Protein AF-A0A388PFJ5-F1 (afdb_monomer_lite)

Secondary structure (DSSP, 8-state):
-PPPPTTEE--EEETTEEE--SEEEEEEE--STTHHHHHHHHHHHHHHHHHHHTTTS---EEEE---SHHHHHHHS-SS-HHHHHHHHHHS--EE---PPPTTSS---HHHHHHHHTT--EEEEEEE--TT---SSS-GGG-EEEEEEE-SSGGGG-----TT-HHHHHHHHHHHHH-HHHHTTS----S---------------------PPPPP-----

pLDDT: mean 80.48, std 22.98, range [27.3, 98.5]

Radius of gyration: 23.98 Å; chains: 1; bounding box: 59×56×64 Å

Sequence (221 aa):
MSTPPANAGRITIAHGKLTV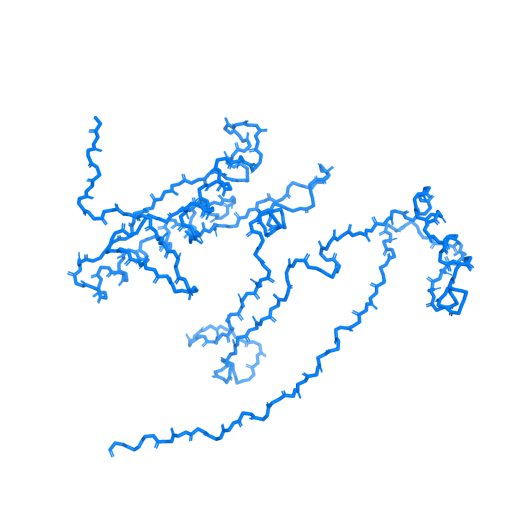PDRPIIPFIEGDGTGPDIWRASVRVLDAAVAKAYAGQRQIQWLEVLAGEKSYNKTQNWLPEETLTAFRDYLVGIKGPLTTPTGGGIRSLNVALRQQLDLYVCLRPVQWFVGVPSPVKNPGKVNMVIFRENTEDIYAGIDFEAGSEVALKTLEFIKTNFPKEFTKIPLRGGAAGHGRHRHQARVPPRFRASHPLGPPVRHRE

Foldseek 3Di:
DDDPPPFEDAWDDDPNDIDATLEAEAEEEQAPDCSVVVVVVVQVVVQVVSCVVVVNSHGYHYDYDDAAPRCCVPPVDRDDVVSLVVCQGRVHYYYGYHDDDPPDPDPDPVLVSCQSNVVQWDKDWDADDPPDDDPDPCRRVDTDIDIDGRHDDCSVVPFDQPPDPVVVVVLVVCCVPPVVVSVVQDDDDDDDDDDRDTRDDDDDDDDDPPDDDDDDDDDDD

Structure (mmCIF, N/CA/C/O backbone):
data_AF-A0A388PFJ5-F1
#
_entry.id   AF-A0A388PFJ5-F1
#
loop_
_atom_site.group_PDB
_atom_site.id
_atom_site.type_symbol
_atom_site.label_atom_id
_atom_site.label_alt_id
_atom_site.label_comp_id
_atom_site.label_asym_id
_atom_site.label_entity_id
_atom_site.label_seq_id
_atom_site.pdbx_PDB_ins_code
_atom_site.Cartn_x
_atom_site.Cartn_y
_atom_site.Cartn_z
_atom_site.occupancy
_atom_site.B_iso_or_equiv
_atom_site.auth_seq_id
_atom_site.auth_comp_id
_atom_site.auth_asym_id
_atom_site.auth_atom_id
_atom_site.pdbx_PDB_model_num
ATOM 1 N N . MET A 1 1 ? -7.009 22.425 20.798 1.00 35.47 1 MET A N 1
ATOM 2 C CA . MET A 1 1 ? -6.301 21.178 20.441 1.00 35.47 1 MET A CA 1
ATOM 3 C C . MET A 1 1 ? -7.131 20.029 20.989 1.00 35.47 1 MET A C 1
ATOM 5 O O . MET A 1 1 ? -7.310 19.972 22.196 1.00 35.47 1 MET A O 1
ATOM 9 N N . SER A 1 2 ? -7.755 19.225 20.123 1.00 36.50 2 SER A N 1
ATOM 10 C CA . SER A 1 2 ? -8.620 18.119 20.559 1.00 36.50 2 SER A CA 1
ATOM 11 C C . SER A 1 2 ? -7.755 17.012 21.147 1.00 36.50 2 SER A C 1
ATOM 13 O O . SER A 1 2 ? -6.903 16.470 20.447 1.00 36.50 2 SER A O 1
ATOM 15 N N . THR A 1 3 ? -7.959 16.689 22.420 1.00 36.31 3 THR A N 1
ATOM 16 C CA . THR A 1 3 ? -7.358 15.525 23.073 1.00 36.31 3 THR A CA 1
ATOM 17 C C . THR A 1 3 ? -7.678 14.271 22.247 1.00 36.31 3 THR A C 1
ATOM 19 O O . THR A 1 3 ? -8.839 14.105 21.857 1.00 36.31 3 THR A O 1
ATOM 22 N N . PRO A 1 4 ? -6.701 13.396 21.941 1.00 43.53 4 PRO A N 1
ATOM 23 C CA . PRO A 1 4 ? -6.988 12.129 21.280 1.00 43.53 4 PRO A CA 1
ATOM 24 C C . PRO A 1 4 ? -7.995 11.331 22.123 1.00 43.53 4 PRO A C 1
ATOM 26 O O . PRO A 1 4 ? -7.847 11.294 23.349 1.00 43.53 4 PRO A O 1
ATOM 29 N N . PRO A 1 5 ? -9.016 10.698 21.517 1.00 49.34 5 PRO A N 1
ATOM 30 C CA . PRO A 1 5 ? -9.918 9.830 22.259 1.00 49.34 5 PRO A CA 1
ATOM 31 C C . PRO A 1 5 ? -9.116 8.738 22.981 1.00 49.34 5 PRO A C 1
ATOM 33 O O . PRO A 1 5 ? -8.142 8.215 22.432 1.00 49.34 5 PRO A O 1
ATOM 36 N N . ALA A 1 6 ? -9.526 8.381 24.201 1.00 49.84 6 ALA A N 1
ATOM 37 C CA . ALA A 1 6 ? -8.869 7.342 24.993 1.00 49.84 6 ALA A CA 1
ATOM 38 C C . ALA A 1 6 ? -8.644 6.064 24.153 1.00 49.84 6 ALA A C 1
ATOM 40 O O . ALA A 1 6 ? -9.543 5.622 23.432 1.00 49.84 6 ALA A O 1
ATOM 41 N N . ASN A 1 7 ? -7.445 5.484 24.240 1.00 62.97 7 ASN A N 1
ATOM 42 C CA . ASN A 1 7 ? -7.002 4.262 23.548 1.00 62.97 7 ASN A CA 1
ATOM 43 C C . ASN A 1 7 ? -6.754 4.362 22.028 1.00 62.97 7 ASN A C 1
ATOM 45 O O . ASN A 1 7 ? -6.559 3.324 21.391 1.00 62.97 7 ASN A O 1
ATOM 49 N N . ALA A 1 8 ? -6.708 5.567 21.441 1.00 73.88 8 ALA A N 1
ATOM 50 C CA . ALA A 1 8 ? -6.121 5.750 20.112 1.00 73.88 8 ALA A CA 1
ATOM 51 C C . ALA A 1 8 ? -4.598 5.554 20.175 1.00 73.88 8 ALA A C 1
ATOM 53 O O . ALA A 1 8 ? -3.918 6.230 20.947 1.00 73.88 8 ALA A O 1
ATOM 54 N N . GLY A 1 9 ? -4.057 4.618 19.393 1.00 86.88 9 GLY A N 1
ATOM 55 C CA . GLY A 1 9 ? -2.653 4.229 19.517 1.00 86.88 9 GLY A CA 1
ATOM 56 C C . GLY A 1 9 ? -2.042 3.674 18.239 1.00 86.88 9 GLY A C 1
ATOM 57 O O . GLY A 1 9 ? -2.739 3.279 17.303 1.00 86.88 9 GLY A O 1
ATOM 58 N N . ARG A 1 10 ? -0.709 3.643 18.209 1.00 94.06 10 ARG A N 1
ATOM 59 C CA . ARG A 1 10 ? 0.057 3.014 17.128 1.00 94.06 10 ARG A CA 1
ATOM 60 C C . ARG A 1 10 ? 0.008 1.500 17.299 1.00 94.06 10 ARG A C 1
ATOM 62 O O . ARG A 1 10 ? -0.008 1.003 18.425 1.00 94.06 10 ARG A O 1
ATOM 69 N N . ILE A 1 11 ? 0.012 0.776 16.189 1.00 96.31 11 ILE A N 1
ATOM 70 C CA . ILE A 1 11 ? 0.283 -0.660 16.218 1.00 96.31 11 ILE A CA 1
ATOM 71 C C . ILE A 1 11 ? 1.762 -0.834 16.572 1.00 96.31 11 ILE A C 1
ATOM 73 O O . ILE A 1 11 ? 2.607 -0.105 16.058 1.00 96.31 11 ILE A O 1
ATOM 77 N N . THR A 1 12 ? 2.082 -1.782 17.449 1.00 96.19 12 THR A N 1
ATOM 78 C CA . THR A 1 12 ? 3.471 -2.110 17.801 1.00 96.19 12 THR A CA 1
ATOM 79 C C . THR A 1 12 ? 3.797 -3.544 17.413 1.00 96.19 12 THR A C 1
ATOM 81 O O . THR A 1 12 ? 2.905 -4.384 17.282 1.00 96.19 12 THR A O 1
ATOM 84 N N . ILE A 1 13 ? 5.083 -3.836 17.219 1.00 96.06 13 ILE A N 1
ATOM 85 C CA . ILE A 1 13 ? 5.574 -5.178 16.912 1.00 96.06 13 ILE A CA 1
ATOM 86 C C . ILE A 1 13 ? 6.648 -5.580 17.919 1.00 96.06 13 ILE A C 1
ATOM 88 O O . ILE A 1 13 ? 7.592 -4.835 18.164 1.00 96.06 13 ILE A O 1
ATOM 92 N N . ALA A 1 14 ? 6.503 -6.766 18.504 1.00 95.25 14 ALA A N 1
ATOM 93 C CA . ALA A 1 14 ? 7.510 -7.372 19.368 1.00 95.25 14 ALA A CA 1
ATOM 94 C C . ALA A 1 14 ? 7.580 -8.871 19.071 1.00 95.25 14 ALA A C 1
ATOM 96 O O . ALA A 1 14 ? 6.547 -9.528 18.948 1.00 95.25 14 ALA A O 1
ATOM 97 N N . HIS A 1 15 ? 8.792 -9.413 18.913 1.00 94.00 15 HIS A N 1
ATOM 98 C CA . HIS A 1 15 ? 9.021 -10.832 18.593 1.00 94.00 15 HIS A CA 1
ATOM 99 C C . HIS A 1 15 ? 8.186 -11.346 17.398 1.00 94.00 15 HIS A C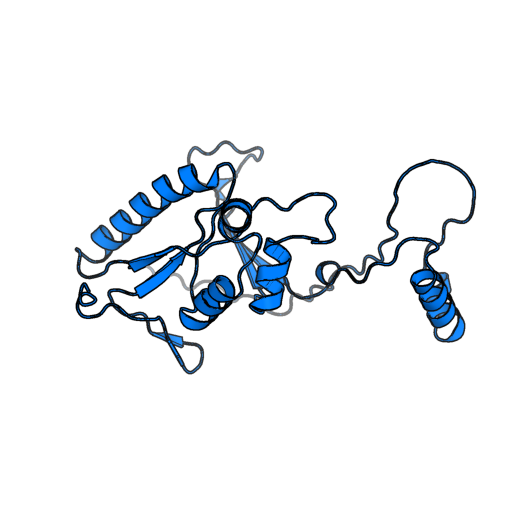 1
ATOM 101 O O . HIS A 1 15 ? 7.654 -12.452 17.427 1.00 94.00 15 HIS A O 1
ATOM 107 N N . GLY A 1 16 ? 8.019 -10.517 16.359 1.00 91.56 16 GLY A N 1
ATOM 108 C CA . GLY A 1 16 ? 7.239 -10.859 15.161 1.00 91.56 16 GLY A CA 1
ATOM 109 C C . GLY A 1 16 ? 5.715 -10.858 15.343 1.00 91.56 16 GLY A C 1
ATOM 110 O O . GLY A 1 16 ? 4.994 -11.190 14.405 1.00 91.56 16 GLY A O 1
ATOM 111 N N . LYS A 1 17 ? 5.201 -10.473 16.517 1.00 95.00 17 LYS A N 1
ATOM 112 C CA . LYS A 1 17 ? 3.765 -10.388 16.806 1.00 95.00 17 LYS A CA 1
ATOM 113 C C . LYS A 1 17 ? 3.315 -8.932 16.890 1.00 95.00 17 LYS A C 1
ATOM 115 O O . LYS A 1 17 ? 3.907 -8.135 17.617 1.00 95.00 17 LYS A O 1
ATOM 120 N N . LEU A 1 18 ? 2.244 -8.605 16.167 1.00 95.75 18 LEU A N 1
ATOM 121 C CA . LEU A 1 18 ? 1.601 -7.295 16.246 1.00 95.75 18 LEU A CA 1
ATOM 122 C C . LEU A 1 18 ? 0.723 -7.198 17.498 1.00 95.75 18 LEU A C 1
ATOM 124 O O . LEU A 1 18 ? -0.090 -8.085 17.767 1.00 95.75 18 LEU A O 1
ATOM 128 N N . THR A 1 19 ? 0.850 -6.087 18.216 1.00 96.31 19 THR A N 1
ATOM 129 C CA . THR A 1 19 ? -0.095 -5.657 19.248 1.00 96.31 19 THR A CA 1
ATOM 130 C C . THR A 1 19 ? -0.914 -4.506 18.679 1.00 96.31 19 THR A C 1
ATOM 132 O O . THR A 1 19 ? -0.376 -3.449 18.348 1.00 96.31 19 THR A O 1
ATOM 135 N N . VAL A 1 20 ? -2.220 -4.732 18.528 1.00 96.44 20 VAL A N 1
ATOM 136 C CA . VAL A 1 20 ? -3.152 -3.794 17.889 1.00 96.44 20 VAL A CA 1
ATOM 137 C C . VAL A 1 20 ? -4.098 -3.238 18.960 1.00 96.44 20 VAL A C 1
ATOM 139 O O . VAL A 1 20 ? -4.826 -4.032 19.562 1.00 96.44 20 VAL A O 1
ATOM 142 N N . PRO A 1 21 ? -4.098 -1.918 19.231 1.00 95.44 21 PRO A N 1
ATOM 143 C CA . PRO A 1 21 ? -5.043 -1.311 20.169 1.00 95.44 21 PRO A CA 1
ATOM 144 C C . PRO A 1 21 ? -6.471 -1.328 19.603 1.00 95.44 21 PRO A C 1
ATOM 146 O O . PRO A 1 21 ? -6.667 -1.531 18.408 1.00 95.44 21 PRO A O 1
ATOM 149 N N . ASP A 1 22 ? -7.480 -1.062 20.438 1.00 96.00 22 ASP A N 1
ATOM 150 C CA . ASP A 1 22 ? -8.883 -1.020 19.986 1.00 96.00 22 ASP A CA 1
ATOM 151 C C . ASP A 1 22 ? -9.168 0.130 19.011 1.00 96.00 22 ASP A C 1
ATOM 153 O O . ASP A 1 22 ? -10.103 0.051 18.206 1.00 96.00 22 ASP A O 1
ATOM 157 N N . ARG A 1 23 ? -8.348 1.189 19.067 1.00 96.31 23 ARG A N 1
ATOM 158 C CA . ARG A 1 23 ? -8.406 2.327 18.149 1.00 96.31 23 ARG A CA 1
ATOM 159 C C . ARG A 1 23 ? -7.079 2.547 17.414 1.00 96.31 23 ARG A C 1
ATOM 161 O O . ARG A 1 23 ? -6.369 3.509 17.713 1.00 96.31 23 ARG A O 1
ATOM 168 N N . PRO A 1 24 ? -6.688 1.654 16.488 1.00 97.12 24 PRO A N 1
ATOM 169 C CA . PRO A 1 24 ? -5.410 1.776 15.802 1.00 97.12 24 PRO A CA 1
ATOM 170 C C . PRO A 1 24 ? -5.425 2.961 14.839 1.00 97.12 24 PRO A C 1
ATOM 172 O O . PRO A 1 24 ? -6.398 3.160 14.109 1.00 97.12 24 PRO A O 1
ATOM 175 N N . ILE A 1 25 ? -4.332 3.722 14.818 1.00 97.69 25 ILE A N 1
ATOM 176 C CA . ILE A 1 25 ? -4.101 4.746 13.798 1.00 97.69 25 ILE A CA 1
ATOM 177 C C . ILE A 1 25 ? -3.496 4.077 12.563 1.00 97.69 25 ILE A C 1
ATOM 179 O O . ILE A 1 25 ? -2.449 3.438 12.663 1.00 97.69 25 ILE A O 1
ATOM 183 N N . ILE A 1 26 ? -4.155 4.224 11.412 1.00 98.12 26 ILE A N 1
ATOM 184 C CA . ILE A 1 26 ? -3.731 3.632 10.139 1.00 98.12 26 ILE A CA 1
ATOM 185 C C . ILE A 1 26 ? -3.555 4.748 9.104 1.00 98.12 26 ILE A C 1
ATOM 187 O O . ILE A 1 26 ? -4.548 5.365 8.696 1.00 98.12 26 ILE A O 1
ATOM 191 N N . PRO A 1 27 ? -2.313 5.012 8.658 1.00 98.12 27 PRO A N 1
ATOM 192 C CA . PRO A 1 27 ? -2.058 5.899 7.542 1.00 98.12 27 PRO A CA 1
ATOM 193 C C . PRO A 1 27 ? -2.727 5.408 6.260 1.00 98.12 27 PRO A C 1
ATOM 195 O O . PRO A 1 27 ? -2.650 4.222 5.917 1.00 98.12 27 PRO A O 1
ATOM 198 N N . PHE A 1 28 ? -3.340 6.325 5.518 1.00 98.38 28 PHE A N 1
ATOM 199 C CA . PHE A 1 28 ? -3.874 6.042 4.198 1.00 98.38 28 PHE A CA 1
ATOM 200 C C . PHE A 1 28 ? -3.444 7.082 3.167 1.00 98.38 28 PHE A C 1
ATOM 202 O O . PHE A 1 28 ? -3.400 8.277 3.449 1.00 98.38 28 PHE A O 1
ATOM 209 N N . ILE A 1 29 ? -3.180 6.619 1.946 1.00 97.88 29 ILE A N 1
ATOM 210 C CA . ILE A 1 29 ? -3.084 7.486 0.769 1.00 97.88 29 ILE A CA 1
ATOM 211 C C . ILE A 1 29 ? -4.380 7.341 -0.020 1.00 97.88 29 ILE A C 1
ATOM 213 O O . ILE A 1 29 ? -4.705 6.237 -0.457 1.00 97.88 29 ILE A O 1
ATOM 217 N N . GLU A 1 30 ? -5.098 8.441 -0.240 1.00 96.75 30 GLU A N 1
ATOM 218 C CA . GLU A 1 30 ? -6.344 8.450 -1.023 1.00 96.75 30 GLU A CA 1
ATOM 219 C C . GLU A 1 30 ? -6.137 7.908 -2.452 1.00 96.75 30 GLU A C 1
ATOM 221 O O . GLU A 1 30 ? -6.934 7.117 -2.958 1.00 96.75 30 GLU A O 1
ATOM 226 N N . GLY A 1 31 ? -5.001 8.258 -3.057 1.00 94.44 31 GLY A N 1
ATOM 227 C CA . GLY A 1 31 ? -4.626 7.875 -4.412 1.00 94.44 31 GLY A CA 1
ATOM 228 C C . GLY A 1 31 ? -5.047 8.898 -5.465 1.00 94.44 31 GLY A C 1
ATOM 229 O O . GLY A 1 31 ? -5.751 9.861 -5.178 1.00 94.44 31 GLY A O 1
ATOM 230 N N . ASP A 1 32 ? -4.607 8.661 -6.694 1.00 94.19 32 ASP A N 1
ATOM 231 C CA . ASP A 1 32 ? -4.832 9.519 -7.857 1.00 94.19 32 ASP A CA 1
ATOM 232 C C . ASP A 1 32 ? -5.930 8.938 -8.769 1.00 94.19 32 ASP A C 1
ATOM 234 O O . ASP A 1 32 ? -6.317 7.770 -8.644 1.00 94.19 32 ASP A O 1
ATOM 238 N N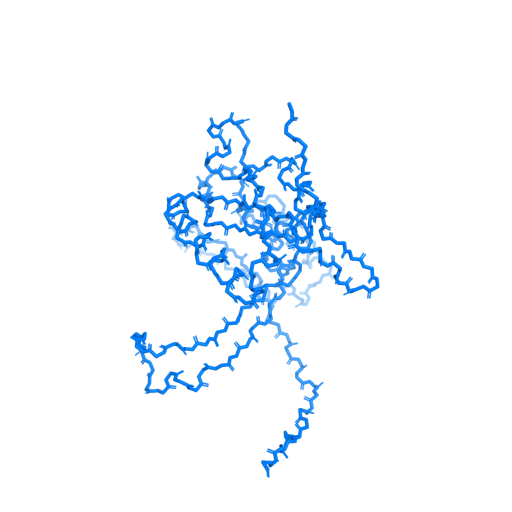 . GLY A 1 33 ? -6.433 9.730 -9.720 1.00 94.44 33 GLY A N 1
ATOM 239 C CA . GLY A 1 33 ? -7.456 9.286 -10.673 1.00 94.44 33 GLY A CA 1
ATOM 240 C C . GLY A 1 33 ? -8.727 8.798 -9.971 1.00 94.44 33 GLY A C 1
ATOM 241 O O . GLY A 1 33 ? -9.416 9.574 -9.319 1.00 94.44 33 GLY A O 1
ATOM 242 N N . THR A 1 34 ? -9.027 7.500 -10.063 1.00 95.75 34 THR A N 1
ATOM 243 C CA . THR A 1 34 ? -10.185 6.879 -9.388 1.00 95.75 34 THR A CA 1
ATOM 244 C C . THR A 1 34 ? -9.998 6.695 -7.875 1.00 95.75 34 THR A C 1
ATOM 246 O O . THR A 1 34 ? -10.890 6.170 -7.209 1.00 95.75 34 THR A O 1
ATOM 249 N N . GLY A 1 35 ? -8.837 7.058 -7.320 1.00 96.38 35 GLY A N 1
ATOM 250 C CA . GLY A 1 35 ? -8.496 6.889 -5.904 1.00 96.38 35 GLY A CA 1
ATOM 251 C C . GLY A 1 35 ? -9.524 7.473 -4.929 1.00 96.38 35 GLY A C 1
ATOM 252 O O . GLY A 1 35 ? -10.060 6.699 -4.134 1.00 96.38 35 GLY A O 1
ATOM 253 N N . PRO A 1 36 ? -9.886 8.767 -5.023 1.00 96.44 36 PRO A N 1
ATOM 254 C CA . PRO A 1 36 ? -10.851 9.394 -4.115 1.00 96.44 36 PRO A CA 1
ATOM 255 C C . PRO A 1 36 ? -12.219 8.700 -4.085 1.00 96.44 36 PRO A C 1
ATOM 257 O O . PRO A 1 36 ? -12.809 8.510 -3.018 1.00 96.44 36 PRO A O 1
ATOM 260 N N . ASP A 1 37 ? -12.713 8.248 -5.241 1.00 97.44 37 ASP A N 1
ATOM 261 C CA . ASP A 1 37 ? -13.984 7.525 -5.332 1.00 97.44 37 ASP A CA 1
ATOM 262 C C . ASP A 1 37 ? -13.920 6.159 -4.648 1.00 97.44 37 ASP A C 1
ATOM 264 O O . ASP A 1 37 ? -14.798 5.812 -3.849 1.00 97.44 37 ASP A O 1
ATOM 268 N N . ILE A 1 38 ? -12.853 5.403 -4.922 1.00 97.50 38 ILE A N 1
ATOM 269 C CA . ILE A 1 38 ? -12.622 4.086 -4.327 1.00 97.50 38 ILE A CA 1
ATOM 270 C C . ILE A 1 38 ? -12.417 4.219 -2.818 1.00 97.50 38 ILE A C 1
ATOM 272 O O . ILE A 1 38 ? -12.990 3.439 -2.056 1.00 97.50 38 ILE A O 1
ATOM 276 N N . TRP A 1 39 ? -11.637 5.202 -2.366 1.00 97.62 39 TRP A N 1
ATOM 277 C CA . TRP A 1 39 ? -11.345 5.416 -0.952 1.00 97.62 39 TRP A CA 1
ATOM 278 C C . TRP A 1 39 ? -12.607 5.762 -0.163 1.00 97.62 39 TRP A C 1
ATOM 280 O O . TRP A 1 39 ? -12.922 5.093 0.822 1.00 97.62 39 TRP A O 1
ATOM 290 N N . ARG A 1 40 ? -13.397 6.722 -0.653 1.00 97.44 40 ARG A N 1
ATOM 291 C CA . ARG A 1 40 ? -14.680 7.111 -0.053 1.00 97.44 40 ARG A CA 1
ATOM 292 C C . ARG A 1 40 ? -15.654 5.936 0.070 1.00 97.44 40 ARG A C 1
ATOM 294 O O . ARG A 1 40 ? -16.437 5.875 1.018 1.00 97.44 40 ARG A O 1
ATOM 301 N N . ALA A 1 41 ? -15.646 4.992 -0.870 1.00 98.06 41 ALA A N 1
ATOM 302 C CA . ALA A 1 41 ? -16.419 3.756 -0.744 1.00 98.06 41 ALA A CA 1
ATOM 303 C C . ALA A 1 41 ? -15.796 2.774 0.262 1.00 98.06 41 ALA A C 1
ATOM 305 O O . ALA A 1 41 ? -16.503 2.265 1.130 1.00 98.06 41 ALA A O 1
ATOM 306 N N . SER A 1 42 ? -14.485 2.557 0.177 1.00 97.94 42 SER A N 1
ATOM 307 C CA . SER A 1 42 ? -13.747 1.582 0.985 1.00 97.94 42 SER A CA 1
ATOM 308 C C . SER A 1 42 ? -13.802 1.903 2.476 1.00 97.94 42 SER A C 1
ATOM 310 O O . SER A 1 42 ? -14.126 1.022 3.268 1.00 97.94 42 SER A O 1
ATOM 312 N N . VAL A 1 43 ? -13.565 3.163 2.860 1.00 98.12 43 VAL A N 1
ATOM 313 C CA . VAL A 1 43 ? -13.561 3.596 4.267 1.00 98.12 43 VAL A CA 1
ATOM 314 C C . VAL A 1 43 ? -14.902 3.318 4.952 1.00 98.12 43 VAL A C 1
ATOM 316 O O . VAL A 1 43 ? -14.933 2.759 6.042 1.00 98.12 43 VAL A O 1
ATOM 319 N N . ARG A 1 44 ? -16.024 3.565 4.260 1.00 98.25 44 ARG A N 1
ATOM 320 C CA . ARG A 1 44 ? -17.376 3.289 4.780 1.00 98.25 44 ARG A CA 1
ATOM 321 C C . ARG A 1 44 ? -17.611 1.802 5.028 1.00 98.25 44 ARG A C 1
ATOM 323 O O . ARG A 1 44 ? -18.222 1.438 6.029 1.00 98.25 44 ARG A O 1
ATOM 330 N N . VAL A 1 45 ? -17.143 0.945 4.119 1.00 98.44 45 VAL A N 1
ATOM 331 C CA . VAL A 1 45 ? -17.273 -0.513 4.261 1.00 98.44 45 VAL A CA 1
ATOM 332 C C . VAL A 1 45 ? -16.398 -1.020 5.406 1.00 98.44 45 VAL A C 1
ATOM 334 O O . VAL A 1 45 ? -16.866 -1.823 6.210 1.00 98.44 45 VAL A O 1
ATOM 337 N N . LEU A 1 46 ? -15.156 -0.537 5.505 1.00 98.31 46 LEU A N 1
ATOM 338 C CA . LEU A 1 46 ? -14.218 -0.916 6.562 1.00 98.31 46 LEU A CA 1
ATOM 339 C C . LEU A 1 46 ? -14.733 -0.495 7.943 1.00 98.31 46 LEU A C 1
ATOM 341 O O . LEU A 1 46 ? -14.805 -1.333 8.841 1.00 98.31 46 LEU A O 1
ATOM 345 N N . ASP A 1 47 ? -15.166 0.756 8.094 1.00 98.19 47 ASP A N 1
ATOM 346 C CA . ASP A 1 47 ? -15.699 1.274 9.356 1.00 98.19 47 ASP A CA 1
ATOM 347 C C . ASP A 1 47 ? -16.958 0.509 9.785 1.00 98.19 47 ASP A C 1
ATOM 349 O O . ASP A 1 47 ? -17.064 0.082 10.937 1.00 98.19 47 ASP A O 1
ATOM 353 N N . ALA A 1 48 ? -17.887 0.256 8.855 1.00 98.50 48 ALA A N 1
ATOM 354 C CA . ALA A 1 48 ? -19.096 -0.515 9.138 1.00 98.50 48 ALA A CA 1
ATOM 355 C C . ALA A 1 48 ? -18.787 -1.975 9.510 1.00 98.50 48 ALA A C 1
ATOM 357 O O . ALA A 1 48 ? -19.414 -2.528 10.417 1.00 98.50 48 ALA A O 1
ATOM 358 N N . ALA A 1 49 ? -17.814 -2.604 8.842 1.00 98.50 49 ALA A N 1
ATOM 359 C CA . ALA A 1 49 ? -17.394 -3.968 9.143 1.00 98.50 49 ALA A CA 1
ATOM 360 C C . ALA A 1 49 ? -16.769 -4.074 10.541 1.00 98.50 49 ALA A C 1
ATOM 362 O O . ALA A 1 49 ? -17.128 -4.977 11.296 1.00 98.50 49 ALA A O 1
ATOM 363 N N . VAL A 1 50 ? -15.890 -3.136 10.911 1.00 97.94 50 VAL A N 1
ATOM 364 C CA . VAL A 1 50 ? -15.278 -3.078 12.248 1.00 97.94 50 VAL A CA 1
ATOM 365 C C . VAL A 1 50 ? -16.346 -2.820 13.311 1.00 97.94 50 VAL A C 1
ATOM 367 O O . VAL A 1 50 ? -16.438 -3.574 14.279 1.00 97.94 50 VAL A O 1
ATOM 370 N N . ALA A 1 51 ? -17.207 -1.819 13.111 1.00 97.50 51 ALA A N 1
ATOM 371 C CA . ALA A 1 51 ? -18.277 -1.507 14.054 1.00 97.50 51 ALA A CA 1
ATOM 372 C C . ALA A 1 51 ? -19.201 -2.713 14.288 1.00 97.50 51 ALA A C 1
ATOM 374 O O . ALA A 1 51 ? -19.524 -3.026 15.434 1.00 97.50 51 ALA A O 1
ATOM 375 N N . LYS A 1 52 ? -19.575 -3.430 13.219 1.00 98.06 52 LYS A N 1
ATOM 376 C CA . LYS A 1 52 ? -20.413 -4.633 13.303 1.00 98.06 52 LYS A CA 1
ATOM 377 C C . LYS A 1 52 ? -19.698 -5.800 13.986 1.00 98.06 52 LYS A C 1
ATOM 379 O O . LYS A 1 52 ? -20.292 -6.441 14.846 1.00 98.06 52 LYS A O 1
ATOM 384 N N . ALA A 1 53 ? -18.452 -6.087 13.611 1.00 98.06 53 ALA A N 1
ATOM 385 C CA . ALA A 1 53 ? -17.707 -7.237 14.126 1.00 98.06 53 ALA A CA 1
ATOM 386 C C . ALA A 1 53 ? -17.363 -7.107 15.617 1.00 98.06 53 ALA A C 1
ATOM 388 O O . ALA A 1 53 ? -17.304 -8.111 16.320 1.00 98.06 53 ALA A O 1
ATOM 389 N N . TYR A 1 54 ? -17.155 -5.878 16.094 1.00 96.31 54 TYR A N 1
ATOM 390 C CA . TYR A 1 54 ? -16.731 -5.600 17.467 1.00 96.31 54 TYR A CA 1
ATOM 391 C C . TYR A 1 54 ? -17.796 -4.872 18.295 1.00 96.31 54 TYR A C 1
ATOM 393 O O . TYR A 1 54 ? -17.464 -4.298 19.327 1.00 96.31 54 TYR A O 1
ATOM 401 N N . ALA A 1 55 ? -19.057 -4.848 17.846 1.00 96.38 55 ALA A N 1
ATOM 402 C CA . ALA A 1 55 ? -20.165 -4.165 18.526 1.00 96.38 55 ALA A CA 1
ATOM 403 C C . ALA A 1 55 ? -19.822 -2.721 18.965 1.00 96.38 55 ALA A C 1
ATOM 405 O O . ALA A 1 55 ? -20.150 -2.290 20.068 1.00 96.38 55 ALA A O 1
ATOM 406 N N . GLY A 1 56 ? -19.096 -1.987 18.115 1.00 92.06 56 GLY A N 1
ATOM 407 C CA . GLY A 1 56 ? -18.653 -0.611 18.371 1.00 92.06 56 GLY A CA 1
ATOM 408 C C . GLY A 1 56 ? -17.494 -0.444 19.364 1.00 92.06 56 GLY A C 1
ATOM 409 O O . GLY A 1 56 ? -17.061 0.683 19.593 1.00 92.06 56 GLY A O 1
ATOM 410 N N . GLN A 1 57 ? -16.951 -1.526 19.933 1.00 94.12 57 GLN A N 1
ATOM 411 C CA . GLN A 1 57 ? -15.822 -1.458 20.874 1.00 94.12 57 GLN A CA 1
ATOM 412 C C . GLN A 1 57 ? -14.505 -1.062 20.194 1.00 94.12 57 GLN A C 1
ATOM 414 O O . GLN A 1 57 ? -13.628 -0.483 20.833 1.00 94.12 57 GLN A O 1
ATOM 419 N N . ARG A 1 58 ? -14.372 -1.350 18.894 1.00 96.25 58 ARG A N 1
ATOM 420 C CA . ARG A 1 58 ? -13.193 -1.023 18.085 1.00 96.25 58 ARG A CA 1
ATOM 421 C C . ARG A 1 58 ? -13.527 -0.054 16.966 1.00 96.25 58 ARG A C 1
ATOM 423 O O . ARG A 1 58 ? -14.639 -0.066 16.443 1.00 96.25 58 ARG A O 1
ATOM 430 N N . GLN A 1 59 ? -12.544 0.756 16.581 1.00 97.06 59 GLN A N 1
ATOM 431 C CA . GLN A 1 59 ? -12.677 1.729 15.498 1.00 97.06 59 GLN A CA 1
ATOM 432 C C . GLN A 1 59 ? -11.311 2.082 14.913 1.00 97.06 59 GLN A C 1
ATOM 434 O O . GLN A 1 59 ? -10.399 2.406 15.659 1.00 97.06 59 GLN A O 1
ATOM 439 N N . ILE A 1 60 ? -11.168 2.116 13.592 1.00 97.19 60 ILE A N 1
ATOM 440 C CA . ILE A 1 60 ? -9.922 2.574 12.967 1.00 97.19 60 ILE A CA 1
ATOM 441 C C . ILE A 1 60 ? -9.862 4.107 12.993 1.00 97.19 60 ILE A C 1
ATOM 443 O O . ILE A 1 60 ? -10.847 4.780 12.700 1.00 97.19 60 ILE A O 1
ATOM 447 N N . GLN A 1 61 ? -8.702 4.659 13.346 1.00 97.44 61 GLN A N 1
ATOM 448 C CA . GLN A 1 61 ? -8.409 6.085 13.227 1.00 97.44 61 GLN A CA 1
ATOM 449 C C . GLN A 1 61 ? -7.594 6.313 11.953 1.00 97.44 61 GLN A C 1
ATOM 451 O O . GLN A 1 61 ? -6.423 5.948 11.868 1.00 97.44 61 GLN A O 1
ATOM 456 N N . TRP A 1 62 ? -8.222 6.885 10.933 1.00 97.62 62 TRP A N 1
ATOM 457 C CA . TRP A 1 62 ? -7.582 7.093 9.637 1.00 97.62 62 TRP A CA 1
ATOM 458 C C . TRP A 1 62 ? -6.693 8.340 9.657 1.00 97.62 62 TRP A C 1
ATOM 460 O O . TRP A 1 62 ? -7.160 9.432 9.973 1.00 97.62 62 TRP A O 1
ATOM 470 N N . LEU A 1 63 ? -5.419 8.182 9.293 1.00 97.06 63 LEU A N 1
ATOM 471 C CA . LEU A 1 63 ? -4.461 9.281 9.153 1.00 97.06 63 LEU A CA 1
ATOM 472 C C . LEU A 1 63 ? -4.159 9.501 7.670 1.00 97.06 63 LEU A C 1
ATOM 474 O O . LEU A 1 63 ? -3.511 8.672 7.042 1.00 97.06 63 LEU A O 1
ATOM 478 N N . GLU A 1 64 ? -4.621 10.601 7.086 1.00 97.38 64 GLU A N 1
ATOM 479 C CA . GLU A 1 64 ? -4.292 10.887 5.688 1.00 97.38 64 GLU A CA 1
ATOM 480 C C . GLU A 1 64 ? -2.805 11.242 5.547 1.00 97.38 64 GLU A C 1
ATOM 482 O O . GLU A 1 64 ? -2.293 12.108 6.256 1.00 97.38 64 GLU A O 1
ATOM 487 N N . VAL A 1 65 ? -2.127 10.600 4.596 1.00 97.44 65 VAL A N 1
ATOM 488 C CA . VAL A 1 65 ? -0.762 10.926 4.170 1.00 97.44 65 VAL A CA 1
ATOM 489 C C . VAL A 1 65 ? -0.721 11.134 2.655 1.00 97.44 65 VAL A C 1
ATOM 491 O O . VAL A 1 65 ? -1.527 10.579 1.905 1.00 97.44 65 VAL A O 1
ATOM 494 N N . LEU A 1 66 ? 0.204 11.973 2.186 1.00 95.25 66 LEU A N 1
ATOM 495 C CA . LEU A 1 66 ? 0.237 12.424 0.794 1.00 95.25 66 LEU A CA 1
ATOM 496 C C . LEU A 1 66 ? 1.224 11.600 -0.040 1.00 95.25 66 LEU A C 1
ATOM 498 O O . LEU A 1 66 ? 2.374 11.412 0.342 1.00 95.25 66 LEU A O 1
ATOM 502 N N . ALA A 1 67 ? 0.798 11.154 -1.216 1.00 94.50 67 ALA A N 1
ATOM 503 C CA . ALA A 1 67 ? 1.687 10.686 -2.276 1.00 94.50 67 ALA A CA 1
ATOM 504 C C . ALA A 1 67 ? 1.003 10.878 -3.634 1.00 94.50 67 ALA A C 1
ATOM 506 O O . ALA A 1 67 ? -0.211 11.075 -3.692 1.00 94.50 67 ALA A O 1
ATOM 507 N N . GLY A 1 68 ? 1.779 10.804 -4.712 1.00 92.75 68 GLY A N 1
ATOM 508 C CA . GLY A 1 68 ? 1.251 10.923 -6.067 1.00 92.75 68 GLY A CA 1
ATOM 509 C C . GLY A 1 68 ? 0.971 12.365 -6.476 1.00 92.75 68 GLY A C 1
ATOM 510 O O . GLY A 1 68 ? 1.586 13.309 -5.973 1.00 92.75 68 GLY A O 1
ATOM 511 N N . GLU A 1 69 ? 0.038 12.523 -7.406 1.00 92.81 69 GLU A N 1
ATOM 512 C CA . GLU A 1 69 ? -0.342 13.809 -7.994 1.00 92.81 69 GLU A CA 1
ATOM 513 C C . GLU A 1 69 ? -0.865 14.780 -6.929 1.00 92.81 69 GLU A C 1
ATOM 515 O O . GLU A 1 69 ? -0.463 15.945 -6.886 1.00 92.81 69 GLU A O 1
ATOM 520 N N . LYS A 1 70 ? -1.683 14.281 -5.991 1.00 93.38 70 LYS A N 1
ATOM 521 C CA . LYS A 1 70 ? -2.188 15.080 -4.863 1.00 93.38 70 LYS A CA 1
ATOM 522 C C . LYS A 1 70 ? -1.059 15.671 -4.018 1.00 93.38 70 LYS A C 1
ATOM 524 O O . LYS A 1 70 ? -1.174 16.801 -3.544 1.00 93.38 70 LYS A O 1
ATOM 529 N N . SER A 1 71 ? 0.016 14.909 -3.819 1.00 93.69 71 SER A N 1
ATOM 530 C CA . SER A 1 71 ? 1.192 15.385 -3.094 1.00 93.69 71 SER A CA 1
ATOM 531 C C . SER A 1 71 ? 1.950 16.425 -3.906 1.00 93.69 71 SER A C 1
ATOM 533 O O . SER A 1 71 ? 2.176 17.527 -3.415 1.00 93.69 71 SER A O 1
ATOM 535 N N . TYR A 1 72 ? 2.263 16.119 -5.166 1.00 91.88 72 TYR A N 1
ATOM 536 C CA . TYR A 1 72 ? 3.020 17.019 -6.030 1.00 91.88 72 TYR A CA 1
ATOM 537 C C . TYR A 1 72 ? 2.347 18.392 -6.168 1.00 91.88 72 TYR A C 1
ATOM 539 O O . TYR A 1 72 ? 2.995 19.417 -5.980 1.00 91.88 72 TYR A O 1
ATOM 547 N N . ASN A 1 73 ? 1.028 18.429 -6.360 1.00 92.25 73 ASN A N 1
ATOM 548 C CA . ASN A 1 73 ? 0.280 19.684 -6.467 1.00 92.25 73 ASN A CA 1
ATOM 549 C C . ASN A 1 73 ? 0.333 20.536 -5.186 1.00 92.25 73 ASN A C 1
ATOM 551 O O . ASN A 1 73 ? 0.250 21.760 -5.262 1.00 92.25 73 ASN A O 1
ATOM 555 N N . LYS A 1 74 ? 0.481 19.912 -4.010 1.00 93.12 74 LYS A N 1
ATOM 556 C CA . LYS A 1 74 ? 0.517 20.605 -2.712 1.00 93.12 74 LYS A CA 1
ATOM 557 C C . LYS A 1 74 ? 1.924 20.979 -2.255 1.00 93.12 74 LYS A C 1
ATOM 559 O O . LYS A 1 74 ? 2.104 22.037 -1.665 1.00 93.12 74 LYS A O 1
ATOM 564 N N . THR A 1 75 ? 2.897 20.099 -2.468 1.00 91.06 75 THR A N 1
ATOM 565 C CA . THR A 1 75 ? 4.232 20.186 -1.853 1.00 91.06 75 THR A CA 1
ATOM 566 C C . THR A 1 75 ? 5.363 20.224 -2.874 1.00 91.06 75 THR A C 1
ATOM 568 O O . THR A 1 75 ? 6.522 20.324 -2.486 1.00 91.06 75 THR A O 1
ATOM 571 N N . GLN A 1 76 ? 5.053 20.117 -4.172 1.00 91.31 76 GLN A N 1
ATOM 572 C CA . GLN A 1 76 ? 6.026 19.928 -5.256 1.00 91.31 76 GLN A CA 1
ATOM 573 C C . GLN A 1 76 ? 6.903 18.675 -5.080 1.00 91.31 76 GLN A C 1
ATOM 575 O O . GLN A 1 76 ? 7.936 18.526 -5.729 1.00 91.31 76 GLN A O 1
ATOM 580 N N . ASN A 1 77 ? 6.463 17.732 -4.240 1.00 89.69 77 ASN A N 1
ATOM 581 C CA . ASN A 1 77 ? 7.108 16.447 -4.017 1.00 89.69 77 ASN A CA 1
ATOM 582 C C . ASN A 1 77 ? 6.099 15.308 -4.225 1.00 89.69 77 ASN A C 1
ATOM 584 O O . ASN A 1 77 ? 5.018 15.301 -3.638 1.00 89.69 77 ASN A O 1
ATOM 588 N N . TRP A 1 78 ? 6.458 14.328 -5.054 1.00 90.94 78 TRP A N 1
ATOM 589 C CA . TRP A 1 78 ? 5.623 13.163 -5.358 1.00 90.94 78 TRP A CA 1
ATOM 590 C C . TRP A 1 78 ? 5.515 12.162 -4.201 1.00 90.94 78 TRP A C 1
ATOM 592 O O . TRP A 1 78 ? 4.501 11.471 -4.085 1.00 90.94 78 TRP A O 1
ATOM 602 N N . LEU A 1 79 ? 6.556 12.054 -3.373 1.00 92.62 79 LEU A N 1
ATOM 603 C CA . LEU A 1 79 ? 6.605 11.156 -2.221 1.00 92.62 79 LEU A CA 1
ATOM 604 C C . LEU A 1 79 ? 7.376 11.836 -1.079 1.00 92.62 79 LEU A C 1
ATOM 606 O O . LEU A 1 79 ? 8.598 11.712 -1.004 1.00 92.62 79 LEU A O 1
ATOM 610 N N . PRO A 1 80 ? 6.677 12.585 -0.214 1.00 93.69 80 PRO A N 1
ATOM 611 C CA . PRO A 1 80 ? 7.270 13.224 0.953 1.00 93.69 80 PRO A CA 1
ATOM 612 C C . PRO A 1 80 ? 7.815 12.198 1.955 1.00 93.69 80 PRO A C 1
ATOM 614 O O . PRO A 1 80 ? 7.235 11.122 2.135 1.00 93.69 80 PRO A O 1
ATOM 617 N N . GLU A 1 81 ? 8.910 12.539 2.638 1.00 94.75 81 GLU A N 1
ATOM 618 C CA . GLU A 1 81 ? 9.524 11.663 3.648 1.00 94.75 81 GLU A CA 1
ATOM 619 C C . GLU A 1 81 ? 8.601 11.479 4.860 1.00 94.75 81 GLU A C 1
ATOM 621 O O . GLU A 1 81 ? 8.616 10.435 5.510 1.00 94.75 81 GLU A O 1
ATOM 626 N N . GLU A 1 82 ? 7.725 12.447 5.131 1.00 95.12 82 GLU A N 1
ATOM 627 C CA . GLU A 1 82 ? 6.704 12.368 6.173 1.00 95.12 82 GLU A CA 1
ATOM 628 C C . GLU A 1 82 ? 5.761 11.179 5.945 1.00 95.12 82 GLU A C 1
ATOM 630 O O . GLU A 1 82 ? 5.376 10.498 6.896 1.00 95.12 82 GLU A O 1
ATOM 635 N N . THR A 1 83 ? 5.435 10.873 4.685 1.00 95.56 83 THR A N 1
ATOM 636 C CA . THR A 1 83 ? 4.596 9.723 4.320 1.00 95.56 83 THR A CA 1
ATOM 637 C C . THR A 1 83 ? 5.312 8.404 4.597 1.00 95.56 83 THR A C 1
ATOM 639 O O . THR A 1 83 ? 4.716 7.475 5.144 1.00 95.56 83 THR A O 1
ATOM 642 N N . LEU A 1 84 ? 6.603 8.316 4.267 1.00 96.06 84 LEU A N 1
ATOM 643 C CA . LEU A 1 84 ? 7.425 7.141 4.567 1.00 96.06 84 LEU A CA 1
ATOM 644 C C . LEU A 1 84 ? 7.597 6.953 6.076 1.00 96.06 84 LEU A C 1
ATOM 646 O O . LEU A 1 84 ? 7.440 5.843 6.581 1.00 96.06 84 LEU A O 1
ATOM 650 N N . THR A 1 85 ? 7.854 8.042 6.798 1.00 97.12 85 THR A N 1
ATOM 651 C CA . THR A 1 85 ? 7.968 8.059 8.260 1.00 97.12 85 THR A CA 1
ATOM 652 C C . THR A 1 85 ? 6.677 7.580 8.913 1.00 97.12 85 THR A C 1
ATOM 654 O O . THR A 1 85 ? 6.720 6.695 9.761 1.00 97.12 85 THR A O 1
ATOM 657 N N . ALA A 1 86 ? 5.514 8.061 8.462 1.00 96.38 86 ALA A N 1
ATOM 658 C CA . ALA A 1 86 ? 4.230 7.583 8.963 1.00 96.38 86 ALA A CA 1
ATOM 659 C C . ALA A 1 86 ? 4.043 6.073 8.732 1.00 96.38 86 ALA A C 1
ATOM 661 O O . ALA A 1 86 ? 3.662 5.354 9.653 1.00 96.38 86 ALA A O 1
ATOM 662 N N . PHE A 1 87 ? 4.343 5.549 7.540 1.00 96.94 87 PHE A N 1
ATOM 663 C CA . PHE A 1 87 ? 4.221 4.105 7.312 1.00 96.94 87 PHE A CA 1
ATOM 664 C C . PHE A 1 87 ? 5.176 3.272 8.179 1.00 96.94 87 PHE A C 1
ATOM 666 O O . PHE A 1 87 ? 4.775 2.203 8.638 1.00 96.94 87 PHE A O 1
ATOM 673 N N . ARG A 1 88 ? 6.395 3.758 8.454 1.00 95.94 88 ARG A N 1
ATOM 674 C CA . ARG A 1 88 ? 7.335 3.095 9.378 1.00 95.94 88 ARG A CA 1
ATOM 675 C C . ARG A 1 88 ? 6.834 3.128 10.824 1.00 95.94 88 ARG A C 1
ATOM 677 O O . ARG A 1 88 ? 6.863 2.102 11.494 1.00 95.94 88 ARG A O 1
ATOM 684 N N . ASP A 1 89 ? 6.322 4.268 11.279 1.00 95.69 89 ASP A N 1
ATOM 685 C CA . ASP A 1 89 ? 5.887 4.470 12.666 1.00 95.69 89 ASP A CA 1
ATOM 686 C C . ASP A 1 89 ? 4.588 3.736 13.019 1.00 95.69 89 ASP A C 1
ATOM 688 O O . ASP A 1 89 ? 4.409 3.308 14.161 1.00 95.69 89 ASP A O 1
ATOM 692 N N . TYR A 1 90 ? 3.661 3.622 12.065 1.00 96.38 90 TYR A N 1
ATOM 693 C CA . TYR A 1 90 ? 2.345 3.012 12.285 1.00 96.38 90 TYR A CA 1
ATOM 694 C C . TYR A 1 90 ? 2.251 1.557 11.799 1.00 96.38 90 TYR A C 1
ATOM 696 O O . TYR A 1 90 ? 1.240 0.904 12.062 1.00 96.38 90 TYR A O 1
ATOM 704 N N . LEU A 1 91 ? 3.301 1.035 11.145 1.00 96.12 91 LEU A N 1
ATOM 705 C CA . LEU A 1 91 ? 3.502 -0.344 10.658 1.00 96.12 91 LEU A CA 1
ATOM 706 C C . LEU A 1 91 ? 2.527 -0.847 9.582 1.00 96.12 91 LEU A C 1
ATOM 708 O O . LEU A 1 91 ? 2.909 -1.635 8.719 1.00 96.12 91 LEU A O 1
ATOM 712 N N . VAL A 1 92 ? 1.266 -0.430 9.634 1.00 97.31 92 VAL A N 1
ATOM 713 C CA . VAL A 1 92 ? 0.206 -0.844 8.717 1.00 97.31 92 VAL A CA 1
ATOM 714 C C . VAL A 1 92 ? -0.350 0.390 8.042 1.00 97.31 92 VAL A C 1
ATOM 716 O O . VAL A 1 92 ? -0.741 1.344 8.705 1.00 97.31 92 VAL A O 1
ATOM 719 N N . GLY A 1 93 ? -0.433 0.343 6.718 1.00 97.19 93 GLY A N 1
ATOM 720 C CA . GLY A 1 93 ? -0.982 1.419 5.917 1.00 97.19 93 GLY A CA 1
ATOM 721 C C . GLY A 1 93 ? -1.740 0.902 4.706 1.00 97.19 93 GLY A C 1
ATOM 722 O O . GLY A 1 93 ? -1.526 -0.224 4.254 1.00 97.19 93 GLY A O 1
ATOM 723 N N . ILE A 1 94 ? -2.626 1.734 4.171 1.00 97.88 94 ILE A N 1
ATOM 724 C CA . ILE A 1 94 ? -3.403 1.428 2.967 1.00 97.88 94 ILE A CA 1
ATOM 725 C C . ILE A 1 94 ? -3.202 2.523 1.923 1.00 97.88 94 ILE A C 1
ATOM 727 O O . ILE A 1 94 ? -2.996 3.687 2.250 1.00 97.88 94 ILE A O 1
ATOM 731 N N . LYS A 1 95 ? -3.232 2.174 0.639 1.00 97.25 95 LYS A N 1
ATOM 732 C CA . LYS A 1 95 ? -3.135 3.178 -0.421 1.00 97.25 95 LYS A CA 1
ATOM 733 C C . LYS A 1 95 ? -4.092 2.909 -1.570 1.00 97.25 95 LYS A C 1
ATOM 735 O O . LYS A 1 95 ? -4.280 1.762 -1.983 1.00 97.25 95 LYS A O 1
ATOM 740 N N . GLY A 1 96 ? -4.615 3.985 -2.137 1.00 96.56 96 GLY A N 1
ATOM 741 C CA . GLY A 1 96 ? -5.270 3.986 -3.433 1.00 96.56 96 GLY A CA 1
ATOM 742 C C . GLY A 1 96 ? -4.295 3.750 -4.599 1.00 96.56 96 GLY A C 1
ATOM 743 O O . GLY A 1 96 ? -3.094 3.496 -4.405 1.00 96.56 96 GLY A O 1
ATOM 744 N N . PRO A 1 97 ? -4.794 3.778 -5.844 1.00 95.31 97 PRO A N 1
ATOM 745 C CA . PRO A 1 97 ? -3.955 3.811 -7.041 1.00 95.31 97 PRO A CA 1
ATOM 746 C C . PRO A 1 97 ? -3.076 5.071 -7.055 1.00 95.31 97 PRO A C 1
ATOM 748 O O . PRO A 1 97 ? -3.481 6.106 -6.550 1.00 95.31 97 PRO A O 1
ATOM 751 N N . LEU A 1 98 ? -1.866 4.981 -7.611 1.00 93.81 98 LEU A N 1
ATOM 752 C CA . LEU A 1 98 ? -0.943 6.117 -7.725 1.00 93.81 98 LEU A CA 1
ATOM 753 C C . LEU A 1 98 ? -0.497 6.258 -9.172 1.00 93.81 98 LEU A C 1
ATOM 755 O O . LEU A 1 98 ? -0.033 5.276 -9.767 1.00 93.81 98 LEU A O 1
ATOM 759 N N . THR A 1 99 ? -0.600 7.468 -9.707 1.00 87.00 99 THR A N 1
ATOM 760 C CA . THR A 1 99 ? -0.135 7.798 -11.049 1.00 87.00 99 THR A CA 1
ATOM 761 C C . THR A 1 99 ? 1.385 7.899 -11.024 1.00 87.00 99 THR A C 1
ATOM 763 O O . THR A 1 99 ? 1.973 8.603 -10.209 1.00 87.00 99 THR A O 1
ATOM 766 N N . THR A 1 100 ? 2.055 7.156 -11.906 1.00 76.69 100 THR A N 1
ATOM 767 C CA . THR A 1 100 ? 3.499 7.315 -12.113 1.00 76.69 100 THR A CA 1
ATOM 768 C C . THR A 1 100 ? 3.706 8.236 -13.313 1.00 76.69 100 THR A C 1
ATOM 770 O O . THR A 1 100 ? 3.260 7.869 -14.402 1.00 76.69 100 THR A O 1
ATOM 773 N N . PRO A 1 101 ? 4.369 9.396 -13.156 1.00 70.00 101 PRO A N 1
ATOM 774 C CA . PRO A 1 101 ? 4.622 10.289 -14.278 1.00 70.00 101 PRO A CA 1
ATOM 775 C C . PRO A 1 101 ? 5.505 9.595 -15.323 1.00 70.00 101 PRO A C 1
ATOM 777 O O . PRO A 1 101 ? 6.551 9.025 -15.010 1.00 70.00 101 PRO A O 1
ATOM 780 N N . THR A 1 102 ? 5.093 9.638 -16.587 1.00 65.62 102 THR A N 1
ATOM 781 C CA . THR A 1 102 ? 5.881 9.109 -17.703 1.00 65.62 102 THR A CA 1
ATOM 782 C C . THR A 1 102 ? 6.955 10.114 -18.118 1.00 65.62 102 THR A C 1
ATOM 784 O O . THR A 1 102 ? 6.626 11.239 -18.478 1.00 65.62 102 THR A O 1
ATOM 787 N N . GLY A 1 103 ? 8.230 9.705 -18.123 1.00 54.06 103 GLY A N 1
ATOM 788 C CA . GLY A 1 103 ? 9.331 10.469 -18.739 1.00 54.06 103 GLY A CA 1
ATOM 789 C C . GLY A 1 103 ? 10.263 11.245 -17.797 1.00 54.06 103 GLY A C 1
ATOM 790 O O . GLY A 1 103 ? 11.227 11.824 -18.280 1.00 54.06 103 GLY A O 1
ATOM 791 N N . GLY A 1 104 ? 10.042 11.225 -16.476 1.00 54.69 104 GLY A N 1
ATOM 792 C CA . GLY A 1 104 ? 10.794 12.039 -15.501 1.00 54.69 104 GLY A CA 1
ATOM 793 C C . GLY A 1 104 ? 11.879 11.320 -14.685 1.00 54.69 104 GLY A C 1
ATOM 794 O O . GLY A 1 104 ? 12.168 11.740 -13.573 1.00 54.69 104 GLY A O 1
ATOM 795 N N . GLY A 1 105 ? 12.426 10.191 -15.150 1.00 55.59 105 GLY A N 1
ATOM 796 C CA . GLY A 1 105 ? 13.469 9.442 -14.421 1.00 55.59 105 GLY A CA 1
ATOM 797 C C . GLY A 1 105 ? 12.993 8.656 -13.184 1.00 55.59 105 GLY A C 1
ATOM 798 O O . GLY A 1 105 ? 13.675 7.729 -12.753 1.00 55.59 105 GLY A O 1
ATOM 799 N N . ILE A 1 106 ? 11.793 8.928 -12.660 1.00 59.00 106 ILE A N 1
ATOM 800 C CA . ILE A 1 106 ? 11.155 8.114 -11.615 1.00 59.00 106 ILE A CA 1
ATOM 801 C C . ILE A 1 106 ? 10.513 6.885 -12.268 1.00 59.00 106 ILE A C 1
ATOM 803 O O . ILE A 1 106 ? 9.569 7.001 -13.046 1.00 59.00 106 ILE A O 1
ATOM 807 N N . ARG A 1 107 ? 11.015 5.685 -11.950 1.00 63.47 107 ARG A N 1
ATOM 808 C CA . ARG A 1 107 ? 10.504 4.426 -12.528 1.00 63.47 107 ARG A CA 1
ATOM 809 C C . ARG A 1 107 ? 9.075 4.107 -12.113 1.00 63.47 107 ARG A C 1
ATOM 811 O O . ARG A 1 107 ? 8.279 3.702 -12.952 1.00 63.47 107 ARG A O 1
ATOM 818 N N . SER A 1 108 ? 8.771 4.223 -10.819 1.00 83.38 108 SER A N 1
ATOM 819 C CA . SER A 1 108 ? 7.422 4.060 -10.270 1.00 83.38 108 SER A CA 1
ATOM 820 C C . SER A 1 108 ? 7.374 4.435 -8.796 1.00 83.38 108 SER A C 1
ATOM 822 O O . SER A 1 108 ? 8.186 3.943 -8.014 1.00 83.38 108 SER A O 1
ATOM 824 N N . LEU A 1 109 ? 6.360 5.206 -8.394 1.00 88.94 109 LEU A N 1
ATOM 825 C CA . LEU A 1 109 ? 6.095 5.497 -6.980 1.00 88.94 109 LEU A CA 1
ATOM 826 C C . LEU A 1 109 ? 5.801 4.234 -6.166 1.00 88.94 109 LEU A C 1
ATOM 828 O O . LEU A 1 109 ? 6.221 4.115 -5.021 1.00 88.94 109 LEU A O 1
ATOM 832 N N . ASN A 1 110 ? 5.130 3.249 -6.769 1.00 90.19 110 ASN A N 1
ATOM 833 C CA . ASN A 1 110 ? 4.853 1.983 -6.094 1.00 90.19 110 ASN A CA 1
ATOM 834 C C . ASN A 1 110 ? 6.138 1.180 -5.850 1.00 90.19 110 ASN A C 1
ATOM 836 O O . ASN A 1 110 ? 6.236 0.500 -4.836 1.00 90.19 110 ASN A O 1
ATOM 840 N N . VAL A 1 111 ? 7.098 1.235 -6.780 1.00 87.06 111 VAL A N 1
ATOM 841 C CA . VAL A 1 111 ? 8.407 0.583 -6.613 1.00 87.06 111 VAL A CA 1
ATOM 842 C C . VAL A 1 111 ? 9.217 1.308 -5.542 1.00 87.06 111 VAL A C 1
ATOM 844 O O . VAL A 1 111 ? 9.726 0.645 -4.648 1.00 87.06 111 VAL A O 1
ATOM 847 N N . ALA A 1 112 ? 9.241 2.645 -5.567 1.00 88.12 112 ALA A N 1
ATOM 848 C CA . ALA A 1 112 ? 9.920 3.450 -4.552 1.00 88.12 112 ALA A CA 1
ATOM 849 C C . ALA A 1 112 ? 9.404 3.150 -3.136 1.00 88.12 112 ALA A C 1
ATOM 851 O O . ALA A 1 112 ? 10.197 2.822 -2.261 1.00 88.12 112 ALA A O 1
ATOM 852 N N . LEU A 1 113 ? 8.080 3.139 -2.934 1.00 91.69 113 LEU A N 1
ATOM 853 C CA . LEU A 1 113 ? 7.470 2.774 -1.649 1.00 91.69 113 LEU A CA 1
ATOM 854 C C . LEU A 1 113 ? 7.919 1.392 -1.160 1.00 91.69 113 LEU A C 1
ATOM 856 O O . LEU A 1 113 ? 8.249 1.232 0.008 1.00 91.69 113 LEU A O 1
ATOM 860 N N . ARG A 1 114 ? 7.948 0.389 -2.046 1.00 91.19 114 ARG A N 1
ATOM 861 C CA . ARG A 1 114 ? 8.354 -0.979 -1.683 1.00 91.19 114 ARG A CA 1
ATOM 862 C C . ARG A 1 114 ? 9.817 -1.055 -1.283 1.00 91.19 114 ARG A C 1
ATOM 864 O O . ARG A 1 114 ? 10.124 -1.728 -0.313 1.00 91.19 114 ARG A O 1
ATOM 871 N N . GLN A 1 115 ? 10.687 -0.368 -2.017 1.00 87.31 115 GLN A N 1
ATOM 872 C CA . GLN A 1 115 ? 12.122 -0.354 -1.747 1.00 87.31 115 GLN A CA 1
ATOM 873 C C . GLN A 1 115 ? 12.440 0.420 -0.461 1.00 87.31 115 GLN A C 1
ATOM 875 O O . GLN A 1 115 ? 13.174 -0.070 0.385 1.00 87.31 115 GLN A O 1
ATOM 880 N N . GLN A 1 116 ? 11.851 1.603 -0.272 1.00 91.12 116 GLN A N 1
ATOM 881 C CA . GLN A 1 116 ? 12.143 2.464 0.882 1.00 91.12 116 GLN A CA 1
ATOM 882 C C . GLN A 1 116 ? 11.525 1.980 2.201 1.00 91.12 116 GLN A C 1
ATOM 884 O O . GLN A 1 116 ? 11.983 2.387 3.272 1.00 91.12 116 GLN A O 1
ATOM 889 N N . LEU A 1 117 ? 10.476 1.156 2.129 1.00 93.06 117 LEU A N 1
ATOM 890 C CA . LEU A 1 117 ? 9.841 0.512 3.283 1.00 93.06 117 LEU A CA 1
ATOM 891 C C . LEU A 1 117 ? 10.242 -0.965 3.433 1.00 93.06 117 LEU A C 1
ATOM 893 O O . LEU A 1 117 ? 9.690 -1.641 4.295 1.00 93.06 117 LEU A O 1
ATOM 897 N N . ASP A 1 118 ? 11.157 -1.459 2.594 1.00 91.75 118 ASP A N 1
ATOM 898 C CA . ASP A 1 118 ? 11.628 -2.850 2.584 1.00 91.75 118 ASP A CA 1
ATOM 899 C C . ASP A 1 118 ? 10.487 -3.896 2.571 1.00 91.75 118 ASP A C 1
ATOM 901 O O . ASP A 1 118 ? 10.459 -4.887 3.300 1.00 91.75 118 ASP A O 1
ATOM 905 N N . LEU A 1 119 ? 9.474 -3.655 1.730 1.00 92.56 119 LEU A N 1
ATOM 906 C CA . LEU A 1 119 ? 8.306 -4.528 1.579 1.00 92.56 119 LEU A CA 1
ATOM 907 C C . LEU A 1 119 ? 8.610 -5.671 0.599 1.00 92.56 119 LEU A C 1
ATOM 909 O O . LEU A 1 119 ? 8.122 -5.688 -0.541 1.00 92.56 119 LEU A O 1
ATOM 913 N N . TYR A 1 120 ? 9.409 -6.632 1.062 1.00 90.50 120 TYR A N 1
ATOM 914 C CA . TYR A 1 120 ? 9.948 -7.742 0.265 1.00 90.50 120 TYR A CA 1
ATOM 915 C C . TYR A 1 120 ? 8.903 -8.762 -0.219 1.00 90.50 120 TYR A C 1
ATOM 917 O O . TYR A 1 120 ? 9.114 -9.421 -1.239 1.00 90.50 120 TYR A O 1
ATOM 925 N N . VAL A 1 121 ? 7.739 -8.874 0.437 1.00 93.31 121 VAL A N 1
ATOM 926 C CA . VAL A 1 121 ? 6.642 -9.756 -0.009 1.00 93.31 121 VAL A CA 1
ATOM 927 C C . VAL A 1 121 ? 5.527 -8.967 -0.686 1.00 93.31 121 VAL A C 1
ATOM 929 O O . VAL A 1 121 ? 4.869 -8.125 -0.079 1.00 93.31 121 VAL A O 1
ATOM 932 N N . CYS A 1 122 ? 5.209 -9.333 -1.926 1.00 93.94 122 CYS A N 1
ATOM 933 C CA . CYS A 1 122 ? 3.941 -9.007 -2.566 1.00 93.94 122 CYS A CA 1
ATOM 934 C C . CYS A 1 122 ? 2.979 -10.199 -2.437 1.00 93.94 122 CYS A C 1
ATOM 936 O O . CYS A 1 122 ? 3.077 -11.183 -3.175 1.00 93.94 122 CYS A O 1
ATOM 938 N N . LEU A 1 123 ? 2.039 -10.094 -1.495 1.00 95.81 123 LEU A N 1
ATOM 939 C CA . LEU A 1 123 ? 0.987 -11.082 -1.255 1.00 95.81 123 LEU A CA 1
ATOM 940 C C . LEU A 1 123 ? -0.237 -10.799 -2.136 1.00 95.81 123 LEU A C 1
ATOM 942 O O . LEU A 1 123 ? -0.753 -9.681 -2.139 1.00 95.81 123 LEU A O 1
ATOM 946 N N . ARG A 1 124 ? -0.724 -11.802 -2.877 1.00 97.38 124 ARG A N 1
ATOM 947 C CA . ARG A 1 124 ? -1.908 -11.677 -3.746 1.00 97.38 124 ARG A CA 1
ATOM 948 C C . ARG A 1 124 ? -2.882 -12.840 -3.530 1.00 97.38 124 ARG A C 1
ATOM 950 O O . ARG A 1 124 ? -2.733 -13.874 -4.187 1.00 97.38 124 ARG A O 1
ATOM 957 N N . PRO A 1 125 ? -3.868 -12.703 -2.627 1.00 96.75 125 PRO A N 1
ATOM 958 C CA . PRO A 1 125 ? -4.971 -13.653 -2.545 1.00 96.75 125 PRO A CA 1
ATOM 959 C C . PRO A 1 125 ? -5.846 -13.551 -3.802 1.00 96.75 125 PRO A C 1
ATOM 961 O O . PRO A 1 125 ? -6.205 -12.456 -4.233 1.00 96.75 125 PRO A O 1
ATOM 964 N N . VAL A 1 126 ? -6.182 -14.697 -4.391 1.00 96.88 126 VAL A N 1
ATOM 965 C CA . VAL A 1 126 ? -7.033 -14.810 -5.579 1.00 96.88 126 VAL A CA 1
ATOM 966 C C . VAL A 1 126 ? -8.133 -15.820 -5.284 1.00 96.88 126 VAL A C 1
ATOM 968 O O . VAL A 1 126 ? -7.884 -17.020 -5.161 1.00 96.88 126 VAL A O 1
ATOM 971 N N . GLN A 1 127 ? -9.359 -15.315 -5.195 1.00 96.88 127 GLN A N 1
ATOM 972 C CA . GLN A 1 127 ? -10.571 -16.112 -5.063 1.00 96.88 127 GLN A CA 1
ATOM 973 C C . GLN A 1 127 ? -11.649 -15.569 -5.997 1.00 96.88 127 GLN A C 1
ATOM 975 O O . GLN A 1 127 ? -11.663 -14.375 -6.311 1.00 96.88 127 GLN A O 1
ATOM 980 N N . TRP A 1 128 ? -12.544 -16.440 -6.446 1.00 97.38 128 TRP A N 1
ATOM 981 C CA . TRP A 1 128 ? -13.702 -16.029 -7.230 1.00 97.38 128 TRP A CA 1
ATOM 982 C C . TRP A 1 128 ? -14.908 -15.757 -6.328 1.00 97.38 128 TRP A C 1
ATOM 984 O O . TRP A 1 128 ? -15.193 -16.530 -5.416 1.00 97.38 128 TRP A O 1
ATOM 994 N N . PHE A 1 129 ? -15.639 -14.680 -6.616 1.00 95.62 129 PHE A N 1
ATOM 995 C CA . PHE A 1 129 ? -16.877 -14.329 -5.925 1.00 95.62 129 PHE A CA 1
ATOM 996 C C . PHE A 1 129 ? -18.086 -14.660 -6.799 1.00 95.62 129 PHE A C 1
ATOM 998 O O . PHE A 1 129 ? -18.084 -14.401 -8.005 1.00 95.62 129 PHE A O 1
ATOM 1005 N N . VAL A 1 130 ? -19.131 -15.211 -6.178 1.00 95.88 130 VAL A N 1
ATOM 1006 C CA . VAL A 1 130 ? -20.374 -15.589 -6.861 1.00 95.88 130 VAL A CA 1
ATOM 1007 C C . VAL A 1 130 ? -20.962 -14.382 -7.597 1.00 95.88 130 VAL A C 1
ATOM 1009 O O . VAL A 1 130 ? -21.104 -13.307 -7.023 1.00 95.88 130 VAL A O 1
ATOM 1012 N N . GLY A 1 131 ? -21.294 -14.565 -8.878 1.00 95.44 131 GLY A N 1
ATOM 1013 C CA . GLY A 1 131 ? -21.859 -13.520 -9.739 1.00 95.44 131 GLY A CA 1
ATOM 1014 C C . GLY A 1 131 ? -20.832 -12.701 -10.529 1.00 95.44 131 GLY A C 1
ATOM 1015 O O . GLY A 1 131 ? -21.218 -12.001 -11.461 1.00 95.44 131 GLY A O 1
ATOM 1016 N N . VAL A 1 132 ? -19.530 -12.814 -10.234 1.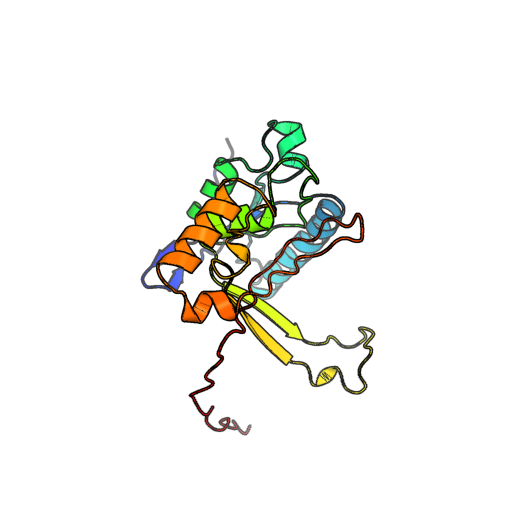00 96.06 132 VAL A N 1
ATOM 1017 C CA . VAL A 1 132 ? -18.489 -12.143 -11.030 1.00 96.06 132 VAL A CA 1
ATOM 1018 C C . VAL A 1 132 ? -18.284 -12.899 -12.351 1.00 96.06 132 VAL A C 1
ATOM 1020 O O . VAL A 1 132 ? -18.016 -14.107 -12.314 1.00 96.06 132 VAL A O 1
ATOM 1023 N N . PRO A 1 133 ? -18.376 -12.237 -13.523 1.00 96.44 133 PRO A N 1
AT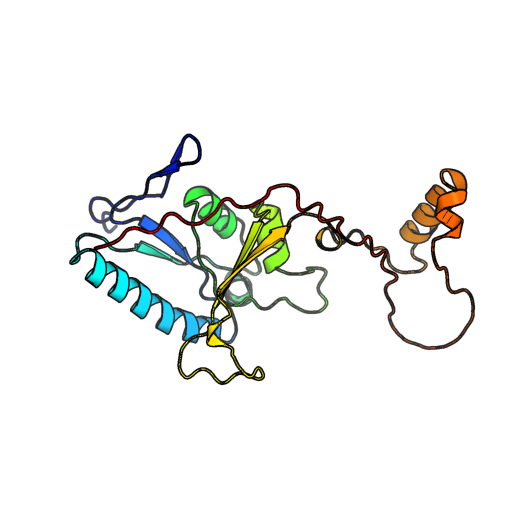OM 1024 C CA . PRO A 1 133 ? -18.179 -12.898 -14.810 1.00 96.44 133 PRO A CA 1
ATOM 1025 C C . PRO A 1 133 ? -16.776 -13.503 -14.898 1.00 96.44 133 PRO A C 1
ATOM 1027 O O . PRO A 1 133 ? -15.795 -12.912 -14.444 1.00 96.44 133 PRO A O 1
ATOM 1030 N N . SER A 1 134 ? -16.676 -14.696 -15.483 1.00 96.38 134 SER A N 1
ATOM 1031 C CA . SER A 1 134 ? -15.411 -15.418 -15.587 1.00 96.38 134 SER A CA 1
ATOM 1032 C C . SER A 1 134 ? -15.232 -16.059 -16.961 1.00 96.38 134 SER A C 1
ATOM 1034 O O . SER A 1 134 ? -16.192 -16.613 -17.495 1.00 96.38 134 SER A O 1
ATOM 1036 N N . PRO A 1 135 ? -14.009 -16.041 -17.525 1.00 96.19 135 PRO A N 1
ATOM 1037 C CA . PRO A 1 135 ? -13.720 -16.701 -18.795 1.00 96.19 135 PRO A CA 1
ATOM 1038 C C . PRO A 1 135 ? -13.531 -18.223 -18.666 1.00 96.19 135 PRO A C 1
ATOM 1040 O O . PRO A 1 135 ? -13.430 -18.911 -19.679 1.00 96.19 135 PRO A O 1
ATOM 1043 N N . VAL A 1 136 ? -13.439 -18.770 -17.447 1.00 96.06 136 VAL A N 1
ATOM 1044 C CA . VAL A 1 136 ? -13.227 -20.209 -17.216 1.00 96.06 136 VAL A CA 1
ATOM 1045 C C . VAL A 1 136 ? -14.524 -20.912 -16.824 1.00 96.06 136 VAL A C 1
ATOM 1047 O O . VAL A 1 136 ? -15.394 -20.323 -16.195 1.00 96.06 136 VAL A O 1
ATOM 1050 N N . LYS A 1 137 ? -14.631 -22.210 -17.140 1.00 94.50 137 LYS A N 1
ATOM 1051 C CA . LYS A 1 137 ? -15.847 -23.003 -16.874 1.00 94.50 137 LYS A CA 1
ATOM 1052 C C . LYS A 1 137 ? -16.175 -23.153 -15.384 1.00 94.50 137 LYS A C 1
ATOM 1054 O O . LYS A 1 137 ? -17.340 -23.165 -15.021 1.00 94.50 137 LYS A O 1
ATOM 1059 N N . ASN A 1 138 ? -15.156 -23.303 -14.532 1.00 95.06 138 ASN A N 1
ATOM 1060 C CA . ASN A 1 138 ? -15.322 -23.625 -13.108 1.00 95.06 138 ASN A CA 1
ATOM 1061 C C . ASN A 1 138 ? -14.533 -22.656 -12.207 1.00 95.06 138 ASN A C 1
ATOM 1063 O O . ASN A 1 138 ? -13.573 -23.078 -11.555 1.00 95.06 138 ASN A O 1
ATOM 1067 N N . PRO A 1 139 ? -14.895 -21.362 -12.158 1.00 95.69 139 PRO A N 1
ATOM 1068 C CA . PRO A 1 139 ? -14.119 -20.360 -11.430 1.00 95.69 139 PRO A CA 1
ATOM 1069 C C . PRO A 1 139 ? -14.192 -20.524 -9.908 1.00 95.69 139 PRO A C 1
ATOM 1071 O O . PRO A 1 139 ? -13.236 -20.186 -9.221 1.00 95.69 139 PRO A O 1
ATOM 1074 N N . GLY A 1 140 ? -15.258 -21.135 -9.377 1.00 95.56 140 GLY A N 1
ATOM 1075 C CA . GLY A 1 140 ? -15.410 -21.395 -7.939 1.00 95.56 140 GLY A CA 1
ATOM 1076 C C . GLY A 1 140 ? -14.364 -22.340 -7.334 1.00 95.56 140 GLY A C 1
ATOM 1077 O O . GLY A 1 140 ? -14.269 -22.440 -6.118 1.00 95.56 140 GLY A O 1
ATOM 1078 N N . LYS A 1 141 ? -13.551 -23.016 -8.157 1.00 95.25 141 LYS A N 1
ATOM 1079 C CA . LYS A 1 141 ? -12.409 -23.818 -7.685 1.00 95.25 141 LYS A CA 1
ATOM 1080 C C . LYS A 1 141 ? -11.155 -22.979 -7.412 1.00 95.25 141 LYS A C 1
ATOM 1082 O O . LYS A 1 141 ? -10.165 -23.511 -6.919 1.00 95.25 141 LYS A O 1
ATOM 1087 N N . VAL A 1 142 ? -11.165 -21.693 -7.763 1.00 95.50 142 VAL A N 1
ATOM 1088 C CA . VAL A 1 142 ? -10.038 -20.788 -7.541 1.00 95.50 142 VAL A CA 1
ATOM 1089 C C . VAL A 1 142 ? -10.095 -20.259 -6.112 1.00 95.50 142 VAL A C 1
ATOM 1091 O O . VAL A 1 142 ? -10.921 -19.409 -5.788 1.00 95.50 142 VAL A O 1
ATOM 1094 N N . ASN A 1 143 ? -9.191 -20.761 -5.276 1.00 95.88 143 ASN A N 1
ATOM 1095 C CA . ASN A 1 143 ? -8.885 -20.222 -3.957 1.00 95.88 143 ASN A CA 1
ATOM 1096 C C . ASN A 1 143 ? -7.396 -20.458 -3.684 1.00 95.88 143 ASN A C 1
ATOM 1098 O O . ASN A 1 143 ? -6.989 -21.554 -3.300 1.00 95.88 143 ASN A O 1
ATOM 1102 N N . MET A 1 144 ? -6.569 -19.460 -3.984 1.00 96.38 144 MET A N 1
ATOM 1103 C CA . MET A 1 144 ? -5.117 -19.556 -3.851 1.00 96.38 144 MET A CA 1
ATOM 1104 C C . MET A 1 144 ? -4.516 -18.237 -3.375 1.00 96.38 144 MET A C 1
ATOM 1106 O O . MET A 1 144 ? -5.094 -17.167 -3.563 1.00 96.38 144 MET A O 1
ATOM 1110 N N . VAL A 1 145 ? -3.319 -18.307 -2.800 1.00 97.25 145 VAL A N 1
ATOM 1111 C CA . VAL A 1 145 ? -2.552 -17.132 -2.380 1.00 97.25 145 VAL A CA 1
ATOM 1112 C C . VAL A 1 145 ? -1.193 -17.169 -3.061 1.00 97.25 145 VAL A C 1
ATOM 1114 O O . VAL A 1 145 ? -0.449 -18.136 -2.921 1.00 97.25 145 VAL A O 1
ATOM 1117 N N . ILE A 1 146 ? -0.877 -16.118 -3.815 1.00 95.50 146 ILE A N 1
ATOM 1118 C CA . ILE A 1 146 ? 0.403 -15.986 -4.510 1.00 95.50 146 ILE A CA 1
ATOM 1119 C C . ILE A 1 146 ? 1.347 -15.167 -3.632 1.00 95.50 146 ILE A C 1
ATOM 1121 O O . ILE A 1 146 ? 1.030 -14.035 -3.260 1.00 95.50 146 ILE A O 1
ATOM 1125 N N . PHE A 1 147 ? 2.518 -15.731 -3.351 1.00 93.75 147 PHE A N 1
ATOM 1126 C CA . PHE A 1 147 ? 3.638 -15.040 -2.723 1.00 93.75 147 PHE A CA 1
ATOM 1127 C C . PHE A 1 147 ? 4.658 -14.709 -3.804 1.00 93.75 147 PHE A C 1
ATOM 1129 O O . PHE A 1 147 ? 5.151 -15.601 -4.496 1.00 93.75 147 PHE A O 1
ATOM 1136 N N . ARG A 1 148 ? 4.948 -13.421 -3.969 1.00 91.50 148 ARG A N 1
ATOM 1137 C CA . ARG A 1 148 ? 5.930 -12.938 -4.933 1.00 91.50 148 ARG A CA 1
ATOM 1138 C C . ARG A 1 148 ? 6.975 -12.092 -4.217 1.00 91.50 148 ARG A C 1
ATOM 1140 O O . ARG A 1 148 ? 6.610 -11.157 -3.511 1.00 91.50 148 ARG A O 1
ATOM 1147 N N . GLU A 1 149 ? 8.242 -12.409 -4.435 1.00 86.25 149 GLU A N 1
ATOM 1148 C CA . GLU A 1 149 ? 9.376 -11.573 -4.031 1.00 86.25 149 GLU A CA 1
ATOM 1149 C C . GLU A 1 149 ? 9.326 -10.228 -4.797 1.00 86.25 149 GLU A C 1
ATOM 1151 O O . GLU A 1 149 ? 8.839 -10.170 -5.934 1.00 86.25 149 GLU A O 1
ATOM 1156 N N . ASN A 1 150 ? 9.660 -9.124 -4.124 1.00 81.06 150 ASN A N 1
ATOM 1157 C CA . ASN A 1 150 ? 9.296 -7.768 -4.553 1.00 81.06 150 ASN A CA 1
ATOM 1158 C C . ASN A 1 150 ? 10.422 -6.727 -4.391 1.00 81.06 150 ASN A C 1
ATOM 1160 O O . ASN A 1 150 ? 10.209 -5.553 -4.707 1.00 81.06 150 ASN A O 1
ATOM 1164 N N . THR A 1 151 ? 11.587 -7.149 -3.904 1.00 64.19 151 THR A N 1
ATOM 1165 C CA . THR A 1 151 ? 12.784 -6.339 -3.638 1.00 64.19 151 THR A CA 1
ATOM 1166 C C . THR A 1 151 ? 13.914 -6.588 -4.641 1.00 64.19 151 THR A C 1
ATOM 1168 O O . THR A 1 151 ? 14.686 -5.667 -4.903 1.00 64.19 151 THR A O 1
ATOM 1171 N N . GLU A 1 152 ? 13.985 -7.768 -5.260 1.00 68.88 152 GLU A N 1
ATOM 1172 C CA . GLU A 1 152 ? 15.085 -8.185 -6.135 1.00 68.88 152 GLU A CA 1
ATOM 1173 C C . GLU A 1 152 ? 14.641 -8.425 -7.599 1.00 68.88 152 GLU A C 1
ATOM 1175 O O . GLU A 1 152 ? 13.694 -7.815 -8.111 1.00 68.88 152 GLU A O 1
ATOM 1180 N N . ASP A 1 153 ? 15.387 -9.284 -8.308 1.00 66.31 153 ASP A N 1
ATOM 1181 C CA . ASP A 1 153 ? 15.178 -9.668 -9.706 1.00 66.31 153 ASP A CA 1
ATOM 1182 C C . ASP A 1 153 ? 15.223 -8.443 -10.650 1.00 66.31 153 ASP A C 1
ATOM 1184 O O . ASP A 1 153 ? 15.826 -7.404 -10.359 1.00 66.31 153 ASP A O 1
ATOM 1188 N N . ILE A 1 154 ? 14.565 -8.529 -11.804 1.00 65.81 154 ILE A N 1
ATOM 1189 C CA . ILE A 1 154 ? 14.408 -7.428 -12.761 1.00 65.81 154 ILE A CA 1
ATOM 1190 C C . ILE A 1 154 ? 13.809 -6.142 -12.150 1.00 65.81 154 ILE A C 1
ATOM 1192 O O . ILE A 1 154 ? 13.862 -5.090 -12.787 1.00 65.81 154 ILE A O 1
ATOM 1196 N N . TYR A 1 155 ? 13.244 -6.179 -10.933 1.00 63.66 155 TYR A N 1
ATOM 1197 C CA . TYR A 1 155 ? 12.712 -4.990 -10.254 1.00 63.66 155 TYR A CA 1
ATOM 1198 C C . TYR A 1 155 ? 13.777 -4.126 -9.582 1.00 63.66 155 TYR A C 1
ATOM 1200 O O . TYR A 1 155 ? 13.510 -2.943 -9.356 1.00 63.66 155 TYR A O 1
ATOM 1208 N N . ALA A 1 156 ? 14.994 -4.640 -9.370 1.00 64.25 156 ALA A N 1
ATOM 1209 C CA . ALA A 1 156 ? 16.148 -3.794 -9.052 1.00 64.25 156 ALA A CA 1
ATOM 1210 C C . ALA A 1 156 ? 16.403 -2.771 -10.179 1.00 64.25 156 ALA A C 1
ATOM 1212 O O . ALA A 1 156 ? 16.912 -1.670 -9.957 1.00 64.25 156 ALA A O 1
ATOM 1213 N N . GLY A 1 157 ? 16.001 -3.132 -11.405 1.00 65.75 157 GLY A N 1
ATOM 1214 C CA . GLY A 1 157 ? 16.178 -2.363 -12.627 1.00 65.75 157 GLY A CA 1
ATOM 1215 C C . GLY A 1 157 ? 17.635 -1.946 -12.822 1.00 65.75 157 GLY A C 1
ATOM 1216 O O . GLY A 1 157 ? 17.958 -0.799 -13.122 1.00 65.75 157 GLY A O 1
ATOM 1217 N N . ILE A 1 158 ? 18.551 -2.877 -12.624 1.00 71.25 158 ILE A N 1
ATOM 1218 C CA . ILE A 1 158 ? 19.922 -2.700 -13.080 1.00 71.25 158 ILE A CA 1
ATOM 1219 C C . ILE A 1 158 ? 19.900 -3.017 -14.579 1.00 71.25 158 ILE A C 1
ATOM 1221 O O . ILE A 1 158 ? 20.154 -4.139 -14.999 1.00 71.25 158 ILE A O 1
ATOM 1225 N N . ASP A 1 159 ? 19.500 -2.020 -15.366 1.00 74.81 159 ASP A N 1
ATOM 1226 C CA . ASP A 1 159 ? 19.418 -2.073 -16.823 1.00 74.81 159 ASP A CA 1
ATOM 1227 C C . ASP A 1 159 ? 20.239 -0.918 -17.395 1.00 74.81 159 ASP A C 1
ATOM 1229 O O . ASP A 1 159 ? 20.090 0.229 -16.961 1.00 74.81 159 ASP A O 1
ATOM 1233 N N . PHE A 1 160 ? 21.046 -1.203 -18.414 1.00 80.75 160 PHE A N 1
ATOM 1234 C CA . PHE A 1 160 ? 21.802 -0.191 -19.143 1.00 80.75 160 PHE A CA 1
ATOM 1235 C C . PHE A 1 160 ? 21.224 -0.007 -20.542 1.00 80.75 160 PHE A C 1
ATOM 1237 O O . PHE A 1 160 ? 20.801 -0.964 -21.193 1.00 80.75 160 PHE A O 1
ATOM 1244 N N . GLU A 1 161 ? 21.201 1.236 -21.013 1.00 80.75 161 GLU A N 1
ATOM 1245 C CA . GLU A 1 161 ? 20.817 1.521 -22.390 1.00 80.75 161 GLU A CA 1
ATOM 1246 C C . GLU A 1 161 ? 21.827 0.889 -23.354 1.00 80.75 161 GLU A C 1
ATOM 1248 O O . GLU A 1 161 ? 23.040 0.924 -23.118 1.00 80.75 161 GLU A O 1
ATOM 1253 N N . ALA A 1 162 ? 21.327 0.286 -24.433 1.00 81.31 162 ALA A N 1
ATOM 1254 C CA . ALA A 1 162 ? 22.171 -0.364 -25.425 1.00 81.31 162 ALA A CA 1
ATOM 1255 C C . ALA A 1 162 ? 23.150 0.652 -26.036 1.00 81.31 162 ALA A C 1
ATOM 1257 O O . ALA A 1 162 ? 22.748 1.727 -26.467 1.00 81.31 162 ALA A O 1
ATOM 1258 N N . GLY A 1 163 ? 24.440 0.309 -26.059 1.00 81.00 163 GLY A N 1
ATOM 1259 C CA . GLY A 1 163 ? 25.493 1.193 -26.569 1.00 81.00 163 GLY A CA 1
ATOM 1260 C C . GLY A 1 163 ? 25.945 2.295 -25.605 1.00 81.00 163 GLY A C 1
ATOM 1261 O O . GLY A 1 163 ? 26.892 3.005 -25.927 1.00 81.00 163 GLY A O 1
ATOM 1262 N N . SER A 1 164 ? 25.335 2.428 -24.420 1.00 87.12 164 SER A N 1
ATOM 1263 C CA . SER A 1 164 ? 25.854 3.329 -23.384 1.00 87.12 164 SER A CA 1
ATOM 1264 C C . SER A 1 164 ? 27.247 2.892 -22.918 1.00 87.12 164 SER A C 1
ATOM 1266 O O . SER A 1 164 ? 27.575 1.703 -22.920 1.00 87.12 164 SER A O 1
ATOM 1268 N N . GLU A 1 165 ? 28.067 3.847 -22.471 1.00 89.75 165 GLU A N 1
ATOM 1269 C CA . GLU A 1 165 ? 29.421 3.569 -21.974 1.00 89.75 165 GLU A CA 1
ATOM 1270 C C . GLU A 1 165 ? 29.412 2.510 -20.862 1.00 89.75 165 GLU A C 1
ATOM 1272 O O . GLU A 1 165 ? 30.235 1.595 -20.857 1.00 89.75 165 GLU A O 1
ATOM 1277 N N . VAL A 1 166 ? 28.437 2.594 -19.951 1.00 85.94 166 VAL A N 1
ATOM 1278 C CA . VAL A 1 166 ? 28.278 1.625 -18.863 1.00 85.94 166 VAL A CA 1
ATOM 1279 C C . VAL A 1 166 ? 27.945 0.240 -19.417 1.00 85.94 166 VAL A C 1
ATOM 1281 O O . VAL A 1 166 ? 28.603 -0.720 -19.031 1.00 85.94 166 VAL A O 1
ATOM 1284 N N . ALA A 1 167 ? 27.019 0.130 -20.379 1.00 87.19 167 ALA A N 1
ATOM 1285 C CA . ALA A 1 167 ? 26.698 -1.148 -21.016 1.00 87.19 167 ALA A CA 1
ATOM 1286 C C . ALA A 1 167 ? 27.922 -1.781 -21.694 1.00 87.19 167 ALA A C 1
ATOM 1288 O O . ALA A 1 167 ? 28.162 -2.978 -21.538 1.00 87.19 167 ALA A O 1
ATOM 1289 N N . LEU A 1 168 ? 28.715 -0.985 -22.418 1.00 88.38 168 LEU A N 1
ATOM 1290 C CA . LEU A 1 168 ? 29.923 -1.459 -23.097 1.00 88.38 168 LEU A CA 1
ATOM 1291 C C . LEU A 1 168 ? 30.987 -1.923 -22.098 1.00 88.38 168 LEU A C 1
ATOM 1293 O O . LEU A 1 168 ? 31.546 -3.004 -22.267 1.00 88.38 168 LEU A O 1
ATOM 1297 N N . LYS A 1 169 ? 31.216 -1.164 -21.019 1.00 90.69 169 LYS A N 1
ATOM 1298 C CA . LYS A 1 169 ? 32.134 -1.565 -19.942 1.00 90.69 169 LYS A CA 1
ATOM 1299 C C . LYS A 1 169 ? 31.671 -2.838 -19.238 1.00 90.69 169 LYS A C 1
ATOM 1301 O O . LYS A 1 169 ? 32.493 -3.702 -18.952 1.00 90.69 169 LYS A O 1
ATOM 1306 N N . THR A 1 170 ? 30.369 -2.990 -18.986 1.00 88.12 170 THR A N 1
ATOM 1307 C CA . THR A 1 170 ? 29.812 -4.221 -18.406 1.00 88.12 170 THR A CA 1
ATOM 1308 C C . THR A 1 170 ? 30.002 -5.413 -19.348 1.00 88.12 170 THR A C 1
ATOM 1310 O O . THR A 1 170 ? 30.407 -6.483 -18.897 1.00 88.12 170 THR A O 1
ATOM 1313 N N . LEU A 1 171 ? 29.763 -5.239 -20.653 1.00 87.81 171 LEU A N 1
ATOM 1314 C CA . LEU A 1 171 ? 29.988 -6.288 -21.651 1.00 87.81 171 LEU A CA 1
ATOM 1315 C C . LEU A 1 171 ? 31.460 -6.697 -21.723 1.00 87.81 171 LEU A C 1
ATOM 1317 O O . LEU A 1 171 ? 31.748 -7.892 -21.722 1.00 87.81 171 LEU A O 1
ATOM 1321 N N . GLU A 1 172 ? 32.380 -5.733 -21.735 1.00 90.38 172 GLU A N 1
ATOM 1322 C CA . GLU A 1 172 ? 33.817 -6.013 -21.778 1.00 90.38 172 GLU A CA 1
ATOM 1323 C C . GLU A 1 172 ? 34.299 -6.704 -20.497 1.00 90.38 172 GLU A C 1
ATOM 1325 O O . GLU A 1 172 ? 35.068 -7.665 -20.556 1.00 90.38 172 GLU A O 1
ATOM 1330 N N . PHE A 1 173 ? 33.785 -6.288 -19.335 1.00 91.69 173 PHE A N 1
ATOM 1331 C CA . PHE A 1 173 ? 34.051 -6.953 -18.062 1.00 91.69 173 PHE A CA 1
ATOM 1332 C C . PHE A 1 173 ? 33.617 -8.425 -18.085 1.00 91.69 173 PHE A C 1
ATOM 1334 O O . PHE A 1 173 ? 34.401 -9.299 -17.706 1.00 91.69 173 PHE A O 1
ATOM 1341 N N . ILE A 1 174 ? 32.400 -8.717 -18.563 1.00 89.31 174 ILE A N 1
ATOM 1342 C CA . ILE A 1 174 ? 31.895 -10.094 -18.662 1.00 89.31 174 ILE A CA 1
ATOM 1343 C C . ILE A 1 174 ? 32.710 -10.891 -19.683 1.00 89.31 174 ILE A C 1
ATOM 1345 O O . ILE A 1 174 ? 33.090 -12.024 -19.406 1.00 89.31 174 ILE A O 1
ATOM 1349 N N . LYS A 1 175 ? 33.027 -10.303 -20.838 1.00 89.44 175 LYS A N 1
ATOM 1350 C CA . LYS A 1 175 ? 33.828 -10.946 -21.885 1.00 89.44 175 LYS A CA 1
ATOM 1351 C C . LYS A 1 175 ? 35.223 -11.334 -21.394 1.00 89.44 175 LYS A C 1
ATOM 1353 O O . LYS A 1 175 ? 35.683 -12.432 -21.692 1.00 89.44 175 LYS A O 1
ATOM 1358 N N . THR A 1 176 ? 35.868 -10.448 -20.638 1.00 92.88 176 THR A N 1
ATOM 1359 C CA . THR A 1 176 ? 37.234 -10.642 -20.132 1.00 92.88 176 THR A CA 1
ATOM 1360 C C . THR A 1 176 ? 37.287 -11.695 -19.027 1.00 92.88 176 THR A C 1
ATOM 1362 O O . THR A 1 176 ? 38.165 -12.552 -19.034 1.00 92.88 176 THR A O 1
ATOM 1365 N N . ASN A 1 177 ? 36.344 -11.652 -18.082 1.00 93.50 177 ASN A N 1
ATOM 1366 C CA . ASN A 1 177 ? 36.406 -12.475 -16.869 1.00 93.50 177 ASN A CA 1
ATOM 1367 C C . ASN A 1 177 ? 35.582 -13.772 -16.959 1.00 93.50 177 ASN A C 1
ATOM 1369 O O . ASN A 1 177 ? 35.888 -14.741 -16.268 1.00 93.50 177 ASN A O 1
ATOM 1373 N N . PHE A 1 178 ? 34.555 -13.814 -17.815 1.00 92.62 178 PHE A N 1
ATOM 1374 C CA . PHE A 1 178 ? 33.588 -14.917 -17.924 1.00 92.62 178 PHE A CA 1
ATOM 1375 C C . PHE A 1 178 ? 33.294 -15.278 -19.396 1.00 92.62 178 PHE A C 1
ATOM 1377 O O . PHE A 1 178 ? 32.158 -15.167 -19.872 1.00 92.62 178 PHE A O 1
ATOM 1384 N N . PRO A 1 179 ? 34.307 -15.716 -20.168 1.00 87.00 179 PRO A N 1
ATOM 1385 C CA . PRO A 1 179 ? 34.179 -15.906 -21.613 1.00 87.00 179 PRO A CA 1
ATOM 1386 C C . PRO A 1 179 ? 33.183 -17.012 -21.997 1.00 87.00 179 PRO A C 1
ATOM 1388 O O . PRO A 1 179 ? 32.510 -16.910 -23.022 1.00 87.00 179 PRO A O 1
ATOM 1391 N N . LYS A 1 180 ? 33.037 -18.061 -21.173 1.00 86.38 180 LYS A N 1
ATOM 1392 C CA . LYS A 1 180 ? 32.074 -19.149 -21.424 1.00 86.38 180 LYS A CA 1
ATOM 1393 C C . LYS A 1 180 ? 30.635 -18.652 -21.296 1.00 86.38 180 LYS A C 1
ATOM 1395 O O . LYS A 1 180 ? 29.774 -19.025 -22.087 1.00 86.38 180 LYS A O 1
ATOM 1400 N N . GLU A 1 181 ? 30.372 -17.799 -20.319 1.00 83.62 181 GLU A N 1
ATOM 1401 C CA . GLU A 1 181 ? 29.075 -17.186 -20.063 1.00 83.62 181 GLU A CA 1
ATOM 1402 C C . GLU A 1 181 ? 28.762 -16.116 -21.111 1.00 83.62 181 GLU A C 1
ATOM 1404 O O . GLU A 1 181 ? 27.630 -16.050 -21.585 1.00 83.62 181 GLU A O 1
ATOM 1409 N N . PHE A 1 182 ? 29.771 -15.355 -21.545 1.00 83.50 182 PHE A N 1
ATOM 1410 C CA . PHE A 1 182 ? 29.634 -14.343 -22.590 1.00 83.50 182 PHE A CA 1
ATOM 1411 C C . PHE A 1 182 ? 29.071 -14.921 -23.899 1.00 83.50 182 PHE A C 1
ATOM 1413 O O . PHE A 1 182 ? 28.189 -14.316 -24.502 1.00 83.50 182 PHE A O 1
ATOM 1420 N N . THR A 1 183 ? 29.485 -16.132 -24.300 1.00 82.50 183 THR A N 1
ATOM 1421 C CA . THR A 1 183 ? 28.951 -16.799 -25.511 1.00 82.50 183 TH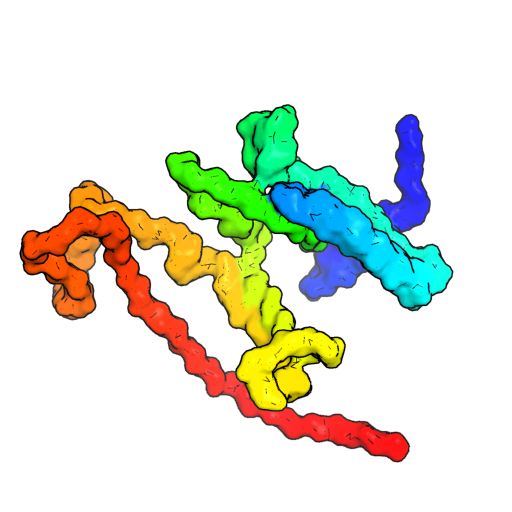R A CA 1
ATOM 1422 C C . THR A 1 183 ? 27.448 -17.093 -25.461 1.00 82.50 183 THR A C 1
ATOM 1424 O O . THR A 1 183 ? 26.828 -17.298 -26.502 1.00 82.50 183 THR A O 1
ATOM 1427 N N . LYS A 1 184 ? 26.844 -17.103 -24.267 1.00 81.50 184 LYS A N 1
ATOM 1428 C CA . LYS A 1 184 ? 25.407 -17.339 -24.072 1.00 81.50 184 LYS A CA 1
ATOM 1429 C C . LYS A 1 184 ? 24.586 -16.052 -24.125 1.00 81.50 184 LYS A C 1
ATOM 1431 O O . LYS A 1 184 ? 23.360 -16.132 -24.108 1.00 81.50 184 LYS A O 1
ATOM 1436 N N . ILE A 1 185 ? 25.227 -14.881 -24.163 1.00 78.62 185 ILE A N 1
ATOM 1437 C CA . ILE A 1 185 ? 24.547 -13.588 -24.256 1.00 78.62 185 ILE A CA 1
ATOM 1438 C C . ILE A 1 185 ? 24.156 -13.361 -25.724 1.00 78.62 185 ILE A C 1
ATOM 1440 O O . ILE A 1 185 ? 25.037 -13.230 -26.575 1.00 78.62 185 ILE A O 1
ATOM 1444 N N . PRO A 1 186 ? 22.854 -13.297 -26.061 1.00 65.44 186 PRO A N 1
ATOM 1445 C CA . PRO A 1 186 ? 22.423 -13.064 -27.431 1.00 65.44 186 PRO A CA 1
ATOM 1446 C C . PRO A 1 186 ? 22.641 -11.592 -27.804 1.00 65.44 186 PRO A C 1
ATOM 1448 O O . PRO A 1 186 ? 21.773 -10.743 -27.600 1.00 65.44 186 PRO A O 1
ATOM 1451 N N . LEU A 1 187 ? 23.808 -11.285 -28.365 1.00 65.81 187 LEU A N 1
ATOM 1452 C CA . LEU A 1 187 ? 24.104 -9.992 -28.976 1.00 65.81 187 LEU A CA 1
ATOM 1453 C C . LEU A 1 187 ? 23.660 -10.043 -30.443 1.00 65.81 187 LEU A C 1
ATOM 1455 O O . LEU A 1 187 ? 24.331 -10.638 -31.284 1.00 65.81 187 LEU A O 1
ATOM 1459 N N . ARG A 1 188 ? 22.507 -9.452 -30.777 1.00 53.44 188 ARG A N 1
ATOM 1460 C CA . ARG A 1 188 ? 22.126 -9.266 -32.187 1.00 53.44 188 ARG A CA 1
ATOM 1461 C C . ARG A 1 188 ? 22.967 -8.136 -32.782 1.00 53.44 188 ARG A C 1
ATOM 1463 O O . ARG A 1 188 ? 22.658 -6.966 -32.585 1.00 53.44 188 ARG A O 1
ATOM 1470 N N . GLY A 1 189 ? 24.017 -8.491 -33.514 1.00 45.81 189 GLY A N 1
ATOM 1471 C CA . GLY A 1 189 ? 24.708 -7.581 -34.424 1.00 45.81 189 GLY A CA 1
ATOM 1472 C C . GLY A 1 189 ? 24.074 -7.638 -35.815 1.00 45.81 189 GLY A C 1
ATOM 1473 O O . GLY A 1 189 ? 24.044 -8.708 -36.416 1.00 45.81 189 GLY A O 1
ATOM 1474 N N . GLY A 1 190 ? 23.576 -6.508 -36.324 1.00 32.41 190 GLY A N 1
ATOM 1475 C CA . GLY A 1 190 ? 23.207 -6.353 -37.738 1.00 32.41 190 GLY A CA 1
ATOM 1476 C C . GLY A 1 190 ? 21.902 -5.590 -37.983 1.00 32.41 190 GLY A C 1
ATOM 1477 O O . GLY A 1 190 ? 20.831 -6.044 -37.601 1.00 32.41 190 GLY A O 1
ATOM 1478 N N . ALA A 1 191 ? 22.038 -4.429 -38.629 1.00 38.72 191 ALA A N 1
ATOM 1479 C CA . ALA A 1 191 ? 21.027 -3.522 -39.180 1.00 38.72 191 ALA A CA 1
ATOM 1480 C C . ALA A 1 191 ? 19.598 -4.074 -39.407 1.00 38.72 191 ALA A C 1
ATOM 1482 O O . ALA A 1 191 ? 19.406 -4.953 -40.239 1.00 38.72 191 ALA A O 1
ATOM 1483 N N . ALA A 1 192 ? 18.605 -3.470 -38.737 1.00 33.62 192 ALA A N 1
ATOM 1484 C CA . ALA A 1 192 ? 17.301 -3.035 -39.275 1.00 33.62 192 ALA A CA 1
ATOM 1485 C C . ALA A 1 192 ? 16.300 -2.772 -38.131 1.00 33.62 192 ALA A C 1
ATOM 1487 O O . ALA A 1 192 ? 16.048 -3.645 -37.304 1.00 33.62 192 ALA A O 1
ATOM 1488 N N . GLY A 1 193 ? 15.675 -1.590 -38.141 1.00 28.67 193 GLY A N 1
ATOM 1489 C CA . GLY A 1 193 ? 14.452 -1.301 -37.385 1.00 28.67 193 GLY A CA 1
ATOM 1490 C C . GLY A 1 193 ? 14.623 -0.288 -36.255 1.00 28.67 193 GLY A C 1
ATOM 1491 O O . GLY A 1 193 ? 15.124 -0.606 -35.183 1.00 28.67 193 GLY A O 1
ATOM 1492 N N . HIS A 1 194 ? 14.137 0.934 -36.484 1.00 33.41 194 HIS A N 1
ATOM 1493 C CA . HIS A 1 194 ? 13.831 1.891 -35.423 1.00 33.41 194 HIS A CA 1
ATOM 1494 C C . HIS A 1 194 ? 12.789 1.277 -34.475 1.00 33.41 194 HIS A C 1
ATOM 1496 O O . HIS A 1 194 ? 11.592 1.297 -34.747 1.00 33.41 194 HIS A O 1
ATOM 1502 N N . GLY A 1 195 ? 13.250 0.724 -33.358 1.00 29.77 195 GLY A N 1
ATOM 1503 C CA . GLY A 1 195 ? 12.414 0.246 -32.267 1.00 29.77 195 GLY A CA 1
ATOM 1504 C C . GLY A 1 195 ? 13.221 0.299 -30.980 1.00 29.77 195 GLY A C 1
ATOM 1505 O O . GLY A 1 195 ? 14.284 -0.309 -30.888 1.00 29.77 195 GLY A O 1
ATOM 1506 N N . ARG A 1 196 ? 12.757 1.069 -29.990 1.00 32.75 196 ARG A N 1
ATOM 1507 C CA . ARG A 1 196 ? 13.375 1.133 -28.657 1.00 32.75 196 ARG A CA 1
ATOM 1508 C C . ARG A 1 196 ? 13.301 -0.255 -28.016 1.00 32.75 196 ARG A C 1
ATOM 1510 O O . ARG A 1 196 ? 12.280 -0.608 -27.430 1.00 32.75 196 ARG A O 1
ATOM 1517 N N . HIS A 1 197 ? 14.366 -1.040 -28.119 1.00 36.03 197 HIS A N 1
ATOM 1518 C CA . HIS A 1 197 ? 14.416 -2.384 -27.555 1.00 36.03 197 HIS A CA 1
ATOM 1519 C C . HIS A 1 197 ? 15.476 -2.456 -26.454 1.00 36.03 197 HIS A C 1
ATOM 1521 O O . HIS A 1 197 ? 16.673 -2.362 -26.704 1.00 36.03 197 HIS A O 1
ATOM 1527 N N . ARG A 1 198 ? 15.006 -2.605 -25.209 1.00 37.38 198 ARG A N 1
ATOM 1528 C CA . ARG A 1 198 ? 15.838 -2.940 -24.048 1.00 37.38 198 ARG A CA 1
ATOM 1529 C C . ARG A 1 198 ? 16.202 -4.421 -24.119 1.00 37.38 198 ARG A C 1
ATOM 1531 O O . ARG A 1 198 ? 15.307 -5.261 -24.215 1.00 37.38 198 ARG A O 1
ATOM 1538 N N . HIS A 1 199 ? 17.488 -4.744 -24.045 1.00 38.69 199 HIS A N 1
ATOM 1539 C CA . HIS A 1 199 ? 17.944 -6.124 -23.905 1.00 38.69 199 HIS A CA 1
ATOM 1540 C C . HIS A 1 199 ? 17.925 -6.515 -22.425 1.00 38.69 199 HIS A C 1
ATOM 1542 O O . HIS A 1 199 ? 18.551 -5.854 -21.605 1.00 38.69 199 HIS A O 1
ATOM 1548 N N . GLN A 1 200 ? 17.169 -7.564 -22.093 1.00 44.22 200 GLN A N 1
ATOM 1549 C CA . GLN A 1 200 ? 16.963 -8.047 -20.726 1.00 44.22 200 GLN A CA 1
ATOM 1550 C C . GLN A 1 200 ? 17.507 -9.467 -20.588 1.00 44.22 200 GLN A C 1
ATOM 1552 O O . GLN A 1 200 ? 17.137 -10.357 -21.358 1.00 44.22 200 GLN A O 1
ATOM 1557 N N . ALA A 1 201 ? 18.343 -9.699 -19.579 1.00 35.31 201 ALA A N 1
ATOM 1558 C CA . ALA A 1 201 ? 18.686 -11.046 -19.152 1.00 35.31 201 ALA A CA 1
ATOM 1559 C C . ALA A 1 201 ? 17.512 -11.616 -18.336 1.00 35.31 201 ALA A C 1
ATOM 1561 O O . ALA A 1 201 ? 17.204 -11.127 -17.255 1.00 35.31 201 ALA A O 1
ATOM 1562 N N . ARG A 1 202 ? 16.832 -12.645 -18.856 1.00 31.05 202 ARG A N 1
ATOM 1563 C CA . ARG A 1 202 ? 15.857 -13.432 -18.085 1.00 31.05 202 ARG A CA 1
ATOM 1564 C C . ARG A 1 202 ? 16.573 -14.601 -17.420 1.00 31.05 202 ARG A C 1
ATOM 1566 O O . ARG A 1 202 ? 16.997 -15.522 -18.114 1.00 31.05 202 ARG A O 1
ATOM 1573 N N . VAL A 1 203 ? 16.631 -14.607 -16.093 1.00 34.53 203 VAL A N 1
ATOM 1574 C CA . VAL A 1 203 ? 16.936 -15.815 -15.318 1.00 34.53 203 VAL A CA 1
ATOM 1575 C C . VAL A 1 203 ? 15.607 -16.350 -14.777 1.00 34.53 203 VAL A C 1
ATOM 1577 O O . VAL A 1 203 ? 14.958 -15.665 -13.993 1.00 34.53 203 VAL A O 1
ATOM 1580 N N . PRO A 1 204 ? 15.129 -17.528 -15.214 1.00 27.30 204 PRO A N 1
ATOM 1581 C CA . PRO A 1 204 ? 13.891 -18.081 -14.683 1.00 27.30 204 PRO A CA 1
ATOM 1582 C C . PRO A 1 204 ? 14.076 -18.466 -13.203 1.00 27.30 204 PRO A C 1
ATOM 1584 O O . PRO A 1 204 ? 15.083 -19.100 -12.867 1.00 27.30 204 PRO A O 1
ATOM 1587 N N . PRO A 1 205 ? 13.117 -18.148 -12.317 1.00 32.91 205 PRO A N 1
ATOM 1588 C CA . PRO A 1 205 ? 13.191 -18.558 -10.922 1.00 32.91 205 PRO A CA 1
ATOM 1589 C C . PRO A 1 205 ? 13.144 -20.088 -10.821 1.00 32.91 205 PRO A C 1
ATOM 1591 O O . PRO A 1 205 ? 12.230 -20.739 -11.333 1.00 32.91 205 PRO A O 1
ATOM 1594 N N . ARG A 1 206 ? 14.133 -20.682 -10.143 1.00 27.47 206 ARG A N 1
ATOM 1595 C CA . ARG A 1 206 ? 14.121 -22.107 -9.787 1.00 27.47 206 ARG A CA 1
ATOM 1596 C C . ARG A 1 206 ? 13.243 -22.307 -8.553 1.00 27.47 206 ARG A C 1
ATOM 1598 O O . ARG A 1 206 ? 13.727 -22.236 -7.429 1.00 27.47 206 ARG A O 1
ATOM 1605 N N . PHE A 1 207 ? 11.962 -22.603 -8.750 1.00 31.58 207 PHE A N 1
ATOM 1606 C CA . PHE A 1 207 ? 11.120 -23.118 -7.670 1.00 31.58 207 PHE A CA 1
ATOM 1607 C C . PHE A 1 207 ? 11.485 -24.583 -7.384 1.00 31.58 207 PHE A C 1
ATOM 1609 O O . PHE A 1 207 ? 11.153 -25.477 -8.160 1.00 31.58 207 PHE A O 1
ATOM 1616 N N . ARG A 1 208 ? 12.156 -24.850 -6.256 1.00 27.47 208 ARG A N 1
ATOM 1617 C CA . ARG A 1 208 ? 12.167 -26.184 -5.635 1.00 27.47 208 ARG A CA 1
ATOM 1618 C C . ARG A 1 208 ? 10.995 -26.252 -4.661 1.00 27.47 208 ARG A C 1
ATOM 1620 O O . ARG A 1 208 ? 11.077 -25.739 -3.551 1.00 27.47 208 ARG A O 1
ATOM 1627 N N . ALA A 1 209 ? 9.902 -26.884 -5.077 1.00 33.12 209 ALA A N 1
ATOM 1628 C CA . ALA A 1 209 ? 8.863 -27.307 -4.150 1.00 33.12 209 ALA A CA 1
ATOM 1629 C C . ALA A 1 209 ? 9.376 -28.539 -3.394 1.00 33.12 209 ALA A C 1
ATOM 1631 O O . ALA A 1 209 ? 9.307 -29.659 -3.889 1.00 33.12 209 ALA A O 1
ATOM 1632 N N . SER A 1 210 ? 9.941 -28.336 -2.210 1.00 35.69 210 SER A N 1
ATOM 1633 C CA . SER A 1 210 ? 10.234 -29.425 -1.282 1.00 35.69 210 SER A CA 1
ATOM 1634 C C . SER A 1 210 ? 9.505 -29.148 0.018 1.00 35.69 210 SER A C 1
ATOM 1636 O O . SER A 1 210 ? 10.080 -28.499 0.880 1.00 35.69 210 SER A O 1
ATOM 1638 N N . HIS A 1 211 ? 8.252 -29.597 0.118 1.00 30.88 211 HIS A N 1
ATOM 1639 C CA . HIS A 1 211 ? 7.602 -30.102 1.337 1.00 30.88 211 HIS A CA 1
ATOM 1640 C C . HIS A 1 211 ? 6.227 -30.691 0.953 1.00 30.88 211 HIS A C 1
ATOM 1642 O O . HIS A 1 211 ? 5.403 -29.970 0.387 1.00 30.88 211 HIS A O 1
ATOM 1648 N N . PRO A 1 212 ? 5.956 -31.985 1.207 1.00 32.78 212 PRO A N 1
ATOM 1649 C CA . PRO A 1 212 ? 4.625 -32.545 1.013 1.00 32.78 212 PRO A CA 1
ATOM 1650 C C . PRO A 1 212 ? 3.691 -32.026 2.115 1.00 32.78 212 PRO A C 1
ATOM 1652 O O . PRO A 1 212 ? 3.929 -32.239 3.302 1.00 32.78 212 PRO A O 1
ATOM 1655 N N . LEU A 1 213 ? 2.630 -31.326 1.714 1.00 40.69 213 LEU A N 1
ATOM 1656 C CA . LEU A 1 213 ? 1.529 -30.951 2.599 1.00 40.69 213 LEU A CA 1
ATOM 1657 C C . LEU A 1 213 ? 0.836 -32.235 3.086 1.00 40.69 213 LEU A C 1
ATOM 1659 O O . LEU A 1 213 ? 0.350 -33.023 2.274 1.00 40.69 213 LEU A O 1
ATOM 1663 N N . GLY A 1 214 ? 0.832 -32.459 4.402 1.00 36.62 214 GLY A N 1
ATOM 1664 C CA . GLY A 1 214 ? 0.129 -33.576 5.040 1.00 36.62 214 GLY A CA 1
ATOM 1665 C C . GLY A 1 214 ? -1.397 -33.498 4.861 1.00 36.62 214 GLY A C 1
ATOM 1666 O O . GLY A 1 214 ? -1.927 -32.438 4.518 1.00 36.62 214 GLY A O 1
ATOM 1667 N N . PRO A 1 215 ? -2.125 -34.613 5.063 1.00 35.81 215 PRO A N 1
ATOM 1668 C CA . PRO A 1 215 ? -3.551 -34.680 4.770 1.00 35.81 215 PRO A CA 1
ATOM 1669 C C . PRO A 1 215 ? -4.390 -33.853 5.766 1.00 35.81 215 PRO A C 1
ATOM 1671 O O . PRO A 1 215 ? -4.026 -33.741 6.938 1.00 35.81 215 PRO A O 1
ATOM 1674 N N . PRO A 1 216 ? -5.534 -33.295 5.327 1.00 38.09 216 PRO A N 1
ATOM 1675 C CA . PRO A 1 216 ? -6.384 -32.458 6.165 1.00 38.09 216 PRO A CA 1
ATOM 1676 C C . PRO A 1 216 ? -7.119 -33.283 7.229 1.00 38.09 216 PRO A C 1
ATOM 1678 O O . PRO A 1 216 ? -7.791 -34.273 6.924 1.00 38.09 216 PRO A O 1
ATOM 1681 N N . VAL A 1 217 ? -7.026 -32.834 8.482 1.00 37.66 217 VAL A N 1
ATOM 1682 C CA . VAL A 1 217 ? -7.802 -33.352 9.616 1.00 37.66 217 VAL A CA 1
ATOM 1683 C C . VAL A 1 217 ? -9.274 -32.991 9.402 1.00 37.66 217 VAL A C 1
ATOM 1685 O O . VAL A 1 217 ? -9.638 -31.817 9.359 1.00 37.66 217 VAL A O 1
ATOM 1688 N N . ARG A 1 218 ? -10.131 -34.005 9.241 1.00 33.25 218 ARG A N 1
ATOM 1689 C CA . ARG A 1 218 ? -11.589 -33.835 9.241 1.00 33.25 218 ARG A CA 1
ATOM 1690 C C . ARG A 1 218 ? -12.069 -33.744 10.686 1.00 33.25 218 ARG A C 1
ATOM 1692 O O . ARG A 1 218 ? -12.003 -34.739 11.401 1.00 33.25 218 ARG A O 1
ATOM 1699 N N . HIS A 1 219 ? -12.609 -32.600 11.088 1.00 33.59 219 HIS A N 1
ATOM 1700 C CA . HIS A 1 219 ? -13.532 -32.559 12.220 1.00 33.59 219 HIS A CA 1
ATOM 1701 C C . HIS A 1 219 ? -14.909 -33.009 11.720 1.00 33.59 219 HIS A C 1
ATOM 1703 O O . HIS A 1 219 ? -15.445 -32.433 10.774 1.00 33.59 219 HIS A O 1
ATOM 1709 N N . ARG A 1 220 ? -15.422 -34.102 12.293 1.00 32.09 220 ARG A N 1
ATOM 1710 C CA . ARG A 1 220 ? -16.840 -34.466 12.217 1.00 32.09 220 ARG A CA 1
ATOM 1711 C C . ARG A 1 220 ? -17.587 -33.682 13.297 1.00 32.09 220 ARG A C 1
ATOM 1713 O O . ARG A 1 220 ? -17.014 -33.453 14.362 1.00 32.09 220 ARG A O 1
ATOM 1720 N N . GLU A 1 221 ? -18.807 -33.274 12.959 1.00 38.22 221 GLU A N 1
ATOM 1721 C CA . GLU A 1 221 ? -19.853 -32.830 13.892 1.00 38.22 221 GLU A CA 1
ATOM 1722 C C . GLU A 1 221 ? -20.147 -33.889 14.962 1.00 38.22 221 GLU A C 1
ATOM 1724 O O . GLU A 1 221 ? -19.999 -35.099 14.650 1.00 38.22 221 GLU A O 1
#